Protein AF-A0A1Y3NBY3-F1 (afdb_monomer_lite)

Radius of gyration: 24.56 Å; chains: 1; bounding box: 72×35×70 Å

Sequence (284 aa):
MVYNTGSIQFNNNTVNNCFLTEGIFRIDNSNMNTRNITISNSTFSNNIAEYGTVLNVQALKSFLINYEVIIQNSVFENNTALTYGGVIYSNSVSTNNNIHIYNCDFINNHATHGNDVYSLNIDSEPNISNINELRNIKGSVGTNPTNLILNDPSIMIQNLLSGEKIQEGIFCSIYDDYGNKIIFKSDISNVEFNEFMFFNLEINDTYNAVLVGQTNSYCWEDKCTFPPVKVVGNPGIYNLRLKINTFGQFLLFDKNYVDILVNIKECNTSYLSQDIENTKLKSW

Secondary structure (DSSP, 8-state):
-----EEEEEES-EEES-EESS-SEEE-GGGTTEEEEEEES-EEES-EEEE-SSEEE----TT-TT-EEEEES-EEES-EEEEE-SSEEE--TTHHHHEEEES-EEES-B-SB-SSEEESSGGG--EETTHHHHHHSTTTEEESEEEEEES-TT-EEEEEETTPBPPTT-EEEEEETT-PBP-----GGG--GGG--EEEEEES-TTTEEEES--EEEEETTEEEPP--EEEESSEEEEEEEEES--TTSPP-TB-EEEEEEEEEPP-STTTT--TTSSSPPP-

Foldseek 3Di:
DDLQEDEAEAEQEEAEPEEEAAAPDEADPVPRSYQEYEAELYEYEHYEYQEANHEGAEEDDPPPDRRAYEHENYEYEAAEHAAYASHYEHAYLCQQVHAEYYNYYYYNAYHLAQSHYEYQAPNNGHHHPCVVVLLVPPRNYFHFWAAKDKPDPPDAQPDAAAFAWGDWPTKIFIATPSRRTDFDDQDPVPDDPLQWWKKFKDKPDLPFKDKADDGIDTAHTGIDTGDGIGIHGDFDKIWIKIATPHRRPGDDYDNRMDTHIYGHDQDPDPQFQDDPVVSPGTGD

pLDDT: mean 92.69, std 9.72, range [39.59, 98.88]

Structure (mmCIF, N/CA/C/O backbone):
data_AF-A0A1Y3NBY3-F1
#
_entry.id   AF-A0A1Y3NBY3-F1
#
loop_
_atom_site.group_PDB
_atom_site.id
_atom_site.type_symbol
_atom_site.label_atom_id
_atom_site.label_alt_id
_atom_site.label_comp_id
_atom_site.label_asym_id
_atom_site.label_entity_id
_atom_site.label_seq_id
_atom_site.pdbx_PDB_ins_code
_atom_site.Cartn_x
_atom_site.Cartn_y
_atom_site.Cartn_z
_atom_site.occupancy
_atom_site.B_iso_or_equiv
_atom_site.auth_seq_id
_atom_site.auth_comp_id
_atom_site.auth_asym_id
_atom_site.auth_atom_id
_atom_site.pdbx_PDB_model_num
ATOM 1 N N . MET A 1 1 ? 39.998 -0.774 -2.458 1.00 42.31 1 MET A N 1
ATOM 2 C CA . MET A 1 1 ? 38.868 -1.652 -2.821 1.00 42.31 1 MET A CA 1
ATOM 3 C C . MET A 1 1 ? 38.334 -1.130 -4.146 1.00 42.31 1 MET A C 1
ATOM 5 O O . MET A 1 1 ? 37.774 -0.043 -4.168 1.00 42.31 1 MET A O 1
ATOM 9 N N . VAL A 1 2 ? 38.664 -1.790 -5.258 1.00 39.59 2 VAL A N 1
ATOM 10 C CA . VAL A 1 2 ? 38.207 -1.382 -6.596 1.00 39.59 2 VAL A CA 1
ATOM 11 C C . VAL A 1 2 ? 36.838 -2.017 -6.783 1.00 39.59 2 VAL A C 1
ATOM 13 O O . VAL A 1 2 ? 36.743 -3.226 -6.970 1.00 39.59 2 VAL A O 1
ATOM 16 N N . TYR A 1 3 ? 35.776 -1.230 -6.630 1.00 50.81 3 TYR A N 1
ATOM 17 C CA . TYR A 1 3 ? 34.440 -1.691 -6.983 1.00 50.81 3 TYR A CA 1
ATOM 18 C C . TYR A 1 3 ? 34.384 -1.773 -8.505 1.00 50.81 3 TYR A C 1
ATOM 20 O O . TYR A 1 3 ? 34.532 -0.756 -9.178 1.00 50.81 3 TYR A O 1
ATOM 28 N N . ASN A 1 4 ? 34.234 -2.979 -9.043 1.00 52.06 4 ASN A N 1
ATOM 29 C CA . ASN A 1 4 ? 34.035 -3.171 -10.470 1.00 52.06 4 ASN A CA 1
ATOM 30 C C . ASN A 1 4 ? 32.675 -2.549 -10.8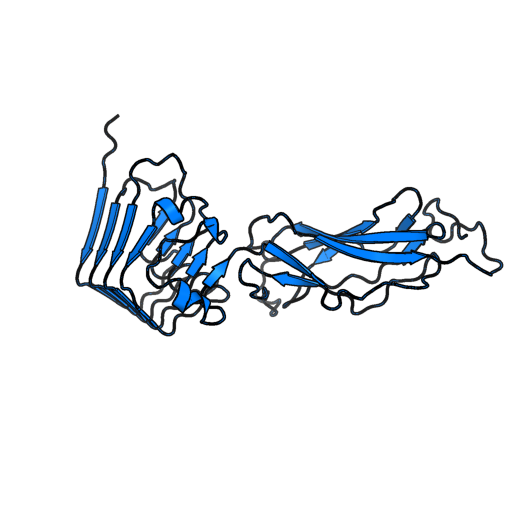27 1.00 52.06 4 ASN A C 1
ATOM 32 O O . ASN A 1 4 ? 31.651 -2.980 -10.302 1.00 52.06 4 ASN A O 1
ATOM 36 N N . THR A 1 5 ? 32.665 -1.476 -11.616 1.00 70.88 5 THR A N 1
ATOM 37 C CA . THR A 1 5 ? 31.441 -0.751 -11.974 1.00 70.88 5 THR A CA 1
ATOM 38 C C . THR A 1 5 ? 30.902 -1.300 -13.285 1.00 70.88 5 THR A C 1
ATOM 40 O O . THR A 1 5 ? 31.328 -0.874 -14.359 1.00 70.88 5 THR A O 1
ATOM 43 N N . GLY A 1 6 ? 29.984 -2.260 -13.208 1.00 82.62 6 GLY A N 1
ATOM 44 C CA . GLY A 1 6 ? 29.236 -2.705 -14.378 1.00 82.62 6 GLY A CA 1
ATOM 45 C C . GLY A 1 6 ? 28.286 -1.608 -14.853 1.00 82.62 6 GLY A C 1
ATOM 46 O O . GLY A 1 6 ? 27.640 -0.940 -14.039 1.00 82.62 6 GLY A O 1
ATOM 47 N N . SER A 1 7 ? 28.189 -1.431 -16.166 1.00 90.75 7 SER A N 1
ATOM 48 C CA . SER A 1 7 ? 27.132 -0.646 -16.798 1.00 90.75 7 SER A CA 1
ATOM 49 C C . SER A 1 7 ? 26.366 -1.516 -17.788 1.00 90.75 7 SER A C 1
ATOM 51 O O . SER A 1 7 ? 26.933 -2.407 -18.421 1.00 90.75 7 SER A O 1
ATOM 53 N N . ILE A 1 8 ? 25.063 -1.269 -17.902 1.00 93.19 8 ILE A N 1
ATOM 54 C CA . ILE A 1 8 ? 24.189 -1.894 -18.894 1.00 93.19 8 ILE A CA 1
ATOM 55 C C . ILE A 1 8 ? 23.699 -0.799 -19.835 1.00 93.19 8 ILE A C 1
ATOM 57 O O . ILE A 1 8 ? 23.181 0.222 -19.386 1.00 93.19 8 ILE A O 1
ATOM 61 N N . GLN A 1 9 ? 23.851 -1.022 -21.139 1.00 96.50 9 GLN A N 1
ATOM 62 C CA . GLN A 1 9 ? 23.291 -0.166 -22.182 1.00 96.50 9 GLN A CA 1
ATOM 63 C C . GLN A 1 9 ? 22.328 -0.985 -23.039 1.00 96.50 9 GLN A C 1
ATOM 65 O O . GLN A 1 9 ? 22.718 -1.998 -23.616 1.00 96.50 9 GLN A O 1
ATOM 70 N N . PHE A 1 10 ? 21.077 -0.543 -23.118 1.00 97.06 10 PHE A N 1
ATOM 71 C CA . PHE A 1 10 ? 19.989 -1.223 -23.811 1.00 97.06 10 PHE A CA 1
ATOM 72 C C . PHE A 1 10 ? 19.333 -0.252 -24.797 1.00 97.06 10 PHE A C 1
ATOM 74 O O . PHE A 1 10 ? 18.437 0.512 -24.448 1.00 97.06 10 PHE A O 1
ATOM 81 N N . ASN A 1 11 ? 19.824 -0.245 -26.037 1.00 98.38 11 ASN A N 1
ATOM 82 C CA . ASN A 1 11 ? 19.474 0.761 -27.041 1.00 98.38 11 ASN A CA 1
ATOM 83 C C . ASN A 1 11 ? 18.834 0.123 -28.277 1.00 98.38 11 ASN A C 1
ATOM 85 O O . ASN A 1 11 ? 19.400 -0.829 -28.812 1.00 98.38 11 ASN A O 1
ATOM 89 N N . ASN A 1 12 ? 17.727 0.689 -28.770 1.00 98.31 12 ASN A N 1
ATOM 90 C CA . ASN A 1 12 ? 17.023 0.229 -29.978 1.00 98.31 12 ASN A CA 1
ATOM 91 C C . ASN A 1 12 ? 16.576 -1.240 -29.907 1.00 98.31 12 ASN A C 1
ATOM 93 O O . ASN A 1 12 ? 16.753 -1.998 -30.861 1.00 98.31 12 ASN A O 1
ATOM 97 N N . ASN A 1 13 ? 16.035 -1.657 -28.764 1.00 98.50 13 ASN A N 1
ATOM 98 C CA . ASN A 1 13 ? 15.623 -3.038 -28.544 1.00 98.50 13 ASN A CA 1
ATOM 99 C C . ASN A 1 13 ? 14.109 -3.163 -28.406 1.00 98.50 13 ASN A C 1
ATOM 101 O O . ASN A 1 13 ? 13.414 -2.232 -28.000 1.00 98.50 13 ASN A O 1
ATOM 105 N N . THR A 1 14 ? 13.612 -4.367 -28.666 1.00 98.56 14 THR A N 1
ATOM 106 C CA . THR A 1 14 ? 12.231 -4.744 -28.378 1.00 98.56 14 THR A CA 1
ATOM 107 C C . THR A 1 14 ? 12.227 -5.951 -27.456 1.00 98.56 14 THR A C 1
ATOM 109 O O . THR A 1 14 ? 12.846 -6.967 -27.768 1.00 98.56 14 THR A O 1
ATOM 112 N N . VAL A 1 15 ? 11.516 -5.844 -26.336 1.00 98.62 15 VAL A N 1
ATOM 113 C CA . VAL A 1 15 ? 11.232 -6.964 -25.434 1.00 98.62 15 VAL A CA 1
ATOM 114 C C . VAL A 1 15 ? 9.731 -7.183 -25.417 1.00 98.62 15 VAL A C 1
ATOM 116 O O . VAL A 1 15 ? 8.970 -6.272 -25.080 1.00 98.62 15 VAL A O 1
ATOM 119 N N . ASN A 1 16 ? 9.292 -8.376 -25.806 1.00 98.56 16 ASN A N 1
ATOM 120 C CA . ASN A 1 16 ? 7.874 -8.682 -25.832 1.00 98.56 16 ASN A CA 1
ATOM 121 C C . ASN A 1 16 ? 7.543 -10.118 -25.443 1.00 98.56 16 ASN A C 1
ATOM 123 O O . ASN A 1 16 ? 8.397 -11.001 -25.500 1.00 98.56 16 ASN A O 1
ATOM 127 N N . ASN A 1 17 ? 6.282 -10.329 -25.058 1.00 98.38 17 ASN A N 1
ATOM 128 C CA . ASN A 1 17 ? 5.711 -11.641 -24.738 1.00 98.38 17 ASN A CA 1
ATOM 129 C C . ASN A 1 17 ? 6.517 -12.420 -23.684 1.00 98.38 17 ASN A C 1
ATOM 131 O O . ASN A 1 17 ? 6.635 -13.645 -23.755 1.00 98.38 17 ASN A O 1
ATOM 135 N N . CYS A 1 18 ? 7.109 -11.708 -22.724 1.00 98.12 18 CYS A N 1
ATOM 136 C CA . CYS A 1 18 ? 7.869 -12.313 -21.639 1.00 98.12 18 CYS A CA 1
ATOM 137 C C . CYS A 1 18 ? 6.973 -12.566 -20.420 1.00 98.12 18 CYS A C 1
ATOM 139 O O . CYS A 1 18 ? 6.081 -11.774 -20.123 1.00 98.12 18 CYS A O 1
ATOM 141 N N . PHE A 1 19 ? 7.259 -13.641 -19.685 1.00 97.88 19 PHE A N 1
ATOM 142 C CA . PHE A 1 19 ? 6.671 -13.933 -18.377 1.00 97.88 19 PHE A CA 1
ATOM 143 C C . PHE A 1 19 ? 7.799 -13.971 -17.341 1.00 97.88 19 PHE A C 1
ATOM 145 O O . PHE A 1 19 ? 8.702 -14.804 -17.439 1.00 97.88 19 PHE A O 1
ATOM 152 N N . LEU A 1 20 ? 7.787 -13.033 -16.399 1.00 95.56 20 LEU A N 1
ATOM 153 C CA . LEU A 1 20 ? 8.902 -12.733 -15.500 1.00 95.56 20 LEU A CA 1
ATOM 154 C C . LEU A 1 20 ? 8.450 -12.813 -14.042 1.00 95.56 20 LEU A C 1
ATOM 156 O O . LEU A 1 20 ? 7.294 -12.564 -13.727 1.00 95.56 20 LEU A O 1
ATOM 160 N N . THR A 1 21 ? 9.366 -13.100 -13.121 1.00 91.25 21 THR A N 1
ATOM 161 C CA . THR A 1 21 ? 9.053 -12.991 -11.686 1.00 91.25 21 THR A CA 1
ATOM 162 C C . THR A 1 21 ? 9.305 -11.571 -11.175 1.00 91.25 21 THR A C 1
ATOM 164 O O . THR A 1 21 ? 8.468 -11.008 -10.483 1.00 91.25 21 THR A O 1
ATOM 167 N N . GLU A 1 22 ? 10.438 -10.956 -11.532 1.00 90.50 22 GLU A N 1
ATOM 168 C CA . GLU A 1 22 ? 10.935 -9.731 -10.878 1.00 90.50 22 GLU A CA 1
ATOM 169 C C . GLU A 1 22 ? 11.298 -8.623 -11.879 1.00 90.50 22 GLU A C 1
ATOM 171 O O . GLU A 1 22 ? 12.304 -7.930 -11.726 1.00 90.50 22 GLU A O 1
ATOM 176 N N . GLY A 1 23 ? 10.481 -8.475 -12.922 1.00 95.50 23 GLY A N 1
ATOM 177 C CA . GLY A 1 23 ? 10.736 -7.536 -14.011 1.00 95.50 23 GLY A CA 1
ATOM 178 C C . GLY A 1 23 ? 11.952 -7.901 -14.867 1.00 95.50 23 GLY A C 1
ATOM 179 O O . GLY A 1 23 ? 12.656 -8.881 -14.620 1.00 95.50 23 GLY A O 1
ATOM 180 N N . ILE A 1 24 ? 12.195 -7.114 -15.915 1.00 96.56 24 ILE A N 1
ATOM 181 C CA . ILE A 1 24 ? 13.375 -7.280 -16.783 1.00 96.56 24 ILE A CA 1
ATOM 182 C C . ILE A 1 24 ? 14.635 -6.819 -16.047 1.00 96.56 24 ILE A C 1
ATOM 184 O O . ILE A 1 24 ? 15.679 -7.469 -16.105 1.00 96.56 24 ILE A O 1
ATOM 188 N N . PHE A 1 25 ? 14.528 -5.696 -15.338 1.00 95.31 25 PHE A N 1
ATOM 189 C CA . PHE A 1 25 ? 15.599 -5.114 -14.547 1.00 95.31 25 PHE A CA 1
ATOM 190 C C . PHE A 1 25 ? 15.205 -5.123 -13.072 1.00 95.31 25 PHE A C 1
ATOM 192 O O . PHE A 1 25 ? 14.488 -4.242 -12.591 1.00 95.31 25 PHE A O 1
ATOM 199 N N . ARG A 1 26 ? 15.723 -6.116 -12.344 1.00 94.25 26 ARG A N 1
ATOM 200 C CA . ARG A 1 26 ? 15.650 -6.156 -10.884 1.00 94.25 26 ARG A CA 1
ATOM 201 C C . ARG A 1 26 ? 16.783 -5.350 -10.264 1.00 94.25 26 ARG A C 1
ATOM 203 O O . ARG A 1 26 ? 17.955 -5.551 -10.583 1.00 94.25 26 ARG A O 1
ATOM 210 N N . ILE A 1 27 ? 16.427 -4.501 -9.310 1.00 91.69 27 ILE A N 1
ATOM 211 C CA . ILE A 1 27 ? 17.340 -3.634 -8.577 1.00 91.69 27 ILE A CA 1
ATOM 212 C C . ILE A 1 27 ? 17.196 -3.905 -7.083 1.00 91.69 27 ILE A C 1
ATOM 214 O O . ILE A 1 27 ? 16.141 -3.698 -6.488 1.00 91.69 27 ILE A O 1
ATOM 218 N N . ASP A 1 28 ? 18.284 -4.366 -6.475 1.00 90.12 28 ASP A N 1
ATOM 219 C CA . ASP A 1 28 ? 18.384 -4.614 -5.041 1.00 90.12 28 ASP A CA 1
ATOM 220 C C . ASP A 1 28 ? 19.824 -4.375 -4.563 1.00 90.12 28 ASP A C 1
ATOM 222 O O . ASP A 1 28 ? 20.791 -4.559 -5.307 1.00 90.12 28 ASP A O 1
ATOM 226 N N . ASN A 1 29 ? 19.969 -4.014 -3.291 1.00 83.94 29 ASN A N 1
ATOM 227 C CA . ASN A 1 29 ? 21.237 -3.789 -2.608 1.00 83.94 29 ASN A CA 1
ATOM 228 C C . ASN A 1 29 ? 22.151 -5.023 -2.585 1.00 83.94 29 ASN A C 1
ATOM 230 O O . ASN A 1 29 ? 23.365 -4.878 -2.435 1.00 83.94 29 ASN A O 1
ATOM 234 N N . SER A 1 30 ? 21.588 -6.229 -2.690 1.00 78.81 30 SER A N 1
ATOM 235 C CA . SER A 1 30 ? 22.346 -7.485 -2.658 1.00 78.81 30 SER A CA 1
ATOM 236 C C . SER A 1 30 ? 23.160 -7.742 -3.937 1.00 78.81 30 SER A C 1
ATOM 238 O O . SER A 1 30 ? 24.187 -8.413 -3.873 1.00 78.81 30 SER A O 1
ATOM 240 N N . ASN A 1 31 ? 22.763 -7.153 -5.075 1.00 64.94 31 ASN A N 1
ATOM 241 C CA . ASN A 1 31 ? 23.269 -7.492 -6.414 1.00 64.94 31 ASN A CA 1
ATOM 242 C C . ASN A 1 31 ? 23.922 -6.306 -7.156 1.00 64.94 31 ASN A C 1
ATOM 244 O O . ASN A 1 31 ? 23.914 -6.235 -8.385 1.00 64.94 31 ASN A O 1
ATOM 248 N N . MET A 1 32 ? 24.523 -5.359 -6.431 1.00 66.38 32 MET A N 1
ATOM 249 C CA . MET A 1 32 ? 24.974 -4.067 -6.982 1.00 66.38 32 MET A CA 1
ATOM 250 C C . MET A 1 32 ? 26.348 -4.071 -7.669 1.00 66.38 32 MET A C 1
ATOM 252 O O . MET A 1 32 ? 27.136 -3.134 -7.521 1.00 66.38 32 MET A O 1
ATOM 256 N N . ASN A 1 33 ? 26.648 -5.107 -8.451 1.00 69.69 33 ASN A N 1
ATOM 257 C CA . ASN A 1 33 ? 27.812 -5.066 -9.344 1.00 69.69 33 ASN A CA 1
ATOM 258 C C . ASN A 1 33 ? 27.569 -4.125 -10.537 1.00 69.69 33 ASN A C 1
ATOM 260 O O . ASN A 1 33 ? 28.508 -3.522 -11.057 1.00 69.69 33 ASN A O 1
ATOM 264 N N . THR A 1 34 ? 26.308 -3.958 -10.941 1.00 73.69 34 THR A N 1
ATOM 265 C CA . THR A 1 34 ? 25.897 -2.976 -11.948 1.00 73.69 34 THR A CA 1
ATOM 266 C C . THR A 1 34 ? 25.492 -1.688 -11.254 1.00 73.69 34 THR A C 1
ATOM 268 O O . THR A 1 34 ? 24.641 -1.710 -10.370 1.00 73.69 34 THR A O 1
ATOM 271 N N . ARG A 1 35 ? 26.101 -0.571 -11.652 1.00 82.94 35 ARG A N 1
ATOM 272 C CA . ARG A 1 35 ? 25.815 0.751 -11.084 1.00 82.94 35 ARG A CA 1
ATOM 273 C C . ARG A 1 35 ? 24.937 1.613 -11.974 1.00 82.94 35 ARG A C 1
ATOM 275 O O . ARG A 1 35 ? 24.103 2.343 -11.459 1.00 82.94 35 ARG A O 1
ATOM 282 N N . ASN A 1 36 ? 25.113 1.495 -13.288 1.00 89.88 36 ASN A N 1
ATOM 283 C CA . ASN A 1 36 ? 24.434 2.357 -14.245 1.00 89.88 36 ASN A CA 1
ATOM 284 C C . ASN A 1 36 ? 23.666 1.515 -15.261 1.00 89.88 36 ASN A C 1
ATOM 286 O O . ASN A 1 36 ? 24.253 0.643 -15.906 1.00 89.88 36 ASN A O 1
ATOM 290 N N . ILE A 1 37 ? 22.375 1.787 -15.416 1.00 94.50 37 ILE A N 1
ATOM 291 C CA . ILE A 1 37 ? 21.526 1.175 -16.439 1.00 94.50 37 ILE A CA 1
ATOM 292 C C . ILE A 1 37 ? 21.003 2.298 -17.328 1.00 94.50 37 ILE A C 1
ATOM 294 O O . ILE A 1 37 ? 20.362 3.230 -16.855 1.00 94.50 37 ILE A O 1
ATOM 298 N N . THR A 1 38 ? 21.269 2.215 -18.626 1.00 97.38 38 THR A N 1
ATOM 299 C CA . THR A 1 38 ? 20.731 3.156 -19.608 1.00 97.38 38 THR A CA 1
ATOM 300 C C . THR A 1 38 ? 19.895 2.399 -20.624 1.00 97.38 38 THR A C 1
ATOM 302 O O . THR A 1 38 ? 20.408 1.518 -21.314 1.00 97.38 38 THR A O 1
ATOM 305 N N . ILE A 1 39 ? 18.620 2.757 -20.726 1.00 98.50 39 ILE A N 1
ATOM 306 C CA . ILE A 1 39 ? 17.660 2.215 -21.685 1.00 98.50 39 ILE A CA 1
ATOM 307 C C . ILE A 1 39 ? 17.253 3.354 -22.614 1.00 98.50 39 ILE A C 1
ATOM 309 O O . ILE A 1 39 ? 16.820 4.409 -22.152 1.00 98.50 39 ILE A O 1
ATOM 313 N N . SER A 1 40 ? 17.399 3.174 -23.924 1.00 98.75 40 SER A N 1
ATOM 314 C CA . SER A 1 40 ? 16.986 4.201 -24.879 1.00 98.75 40 SER A CA 1
ATOM 315 C C . SER A 1 40 ? 16.324 3.631 -26.122 1.00 98.75 40 SER A C 1
ATOM 317 O O . SER A 1 40 ? 16.684 2.544 -26.585 1.00 98.75 40 SER A O 1
ATOM 319 N N . ASN A 1 41 ? 15.363 4.380 -26.671 1.00 98.69 41 ASN A N 1
ATOM 320 C CA . ASN A 1 41 ? 14.717 4.077 -27.951 1.00 98.69 41 ASN A CA 1
ATOM 321 C C . ASN A 1 41 ? 14.200 2.631 -28.026 1.00 98.69 41 ASN A C 1
ATOM 323 O O . ASN A 1 41 ? 14.400 1.948 -29.028 1.00 98.69 41 ASN A O 1
ATOM 327 N N . SER A 1 42 ? 13.649 2.118 -26.927 1.00 98.81 42 SER A N 1
ATOM 328 C CA . SER A 1 42 ? 13.288 0.706 -26.800 1.00 98.81 42 SER A CA 1
ATOM 329 C C . SER A 1 42 ? 11.792 0.535 -26.560 1.00 98.81 42 SER A C 1
ATOM 331 O O . SER A 1 42 ? 11.116 1.439 -26.074 1.00 98.81 42 SER A O 1
ATOM 333 N N . THR A 1 43 ? 11.271 -0.641 -26.895 1.00 98.88 43 THR A N 1
ATOM 334 C CA . THR A 1 43 ? 9.852 -0.976 -26.735 1.00 98.88 43 THR A CA 1
ATOM 335 C C . THR A 1 43 ? 9.698 -2.206 -25.860 1.00 98.88 43 THR A C 1
ATOM 337 O O . THR A 1 43 ? 10.309 -3.243 -26.121 1.00 98.88 43 THR A O 1
ATOM 340 N N . PHE A 1 44 ? 8.837 -2.105 -24.855 1.00 98.81 44 PHE A N 1
ATOM 341 C CA . PHE A 1 44 ? 8.467 -3.195 -23.963 1.00 98.81 44 PHE A CA 1
ATOM 342 C C . PHE A 1 44 ? 6.971 -3.444 -24.115 1.00 98.81 44 PHE A C 1
ATOM 344 O O . PHE A 1 44 ? 6.174 -2.573 -23.764 1.00 98.81 44 PHE A O 1
ATOM 351 N N . SER A 1 45 ? 6.590 -4.596 -24.678 1.00 98.88 45 SER A N 1
ATOM 352 C CA . SER A 1 45 ? 5.183 -4.871 -24.990 1.00 98.88 45 SER A CA 1
ATOM 353 C C . SER A 1 45 ? 4.685 -6.258 -24.605 1.00 98.88 45 SER A C 1
ATOM 355 O O . SER A 1 45 ? 5.383 -7.250 -24.795 1.00 98.88 45 SER A O 1
ATOM 357 N N . ASN A 1 46 ? 3.444 -6.349 -24.122 1.00 98.69 46 ASN A N 1
ATOM 358 C CA . ASN A 1 46 ? 2.792 -7.622 -23.777 1.00 98.69 46 ASN A CA 1
ATOM 359 C C . ASN A 1 46 ? 3.612 -8.480 -22.795 1.00 98.69 46 ASN A C 1
ATOM 361 O O . ASN A 1 46 ? 3.657 -9.705 -22.919 1.00 98.69 46 ASN A O 1
ATOM 365 N N . ASN A 1 47 ? 4.326 -7.846 -21.862 1.00 98.69 47 ASN A N 1
ATOM 366 C CA . ASN A 1 47 ? 5.076 -8.561 -20.834 1.00 98.69 47 ASN A CA 1
ATOM 367 C C . ASN A 1 47 ? 4.222 -8.724 -19.580 1.00 98.69 47 ASN A C 1
ATOM 369 O O . ASN A 1 47 ? 3.441 -7.839 -19.230 1.00 98.69 47 ASN A O 1
ATOM 373 N N . ILE A 1 48 ? 4.407 -9.846 -18.894 1.00 98.69 48 ILE A N 1
ATOM 374 C CA . ILE A 1 48 ? 3.737 -10.166 -17.638 1.00 98.69 48 ILE A CA 1
ATOM 375 C C . ILE A 1 48 ? 4.797 -10.354 -16.558 1.00 98.69 48 ILE A C 1
ATOM 377 O O . ILE A 1 48 ? 5.807 -11.023 -16.791 1.00 98.69 48 ILE A O 1
ATOM 381 N N . ALA A 1 49 ? 4.576 -9.777 -15.381 1.00 98.19 49 ALA A N 1
ATOM 382 C CA . ALA A 1 49 ? 5.419 -10.000 -14.213 1.00 98.19 49 ALA A CA 1
ATOM 383 C C . ALA A 1 49 ? 4.603 -10.025 -12.921 1.00 98.19 49 ALA A C 1
ATOM 385 O O . ALA A 1 49 ? 3.451 -9.608 -12.921 1.00 98.19 49 ALA A O 1
ATOM 386 N N . GLU A 1 50 ? 5.199 -10.468 -11.812 1.00 96.19 50 GLU A N 1
ATOM 387 C CA . GLU A 1 50 ? 4.567 -10.302 -10.497 1.00 96.19 50 GLU A CA 1
ATOM 388 C C . GLU A 1 50 ? 4.508 -8.808 -10.136 1.00 96.19 50 GLU A C 1
ATOM 390 O O . GLU A 1 50 ? 3.429 -8.230 -10.024 1.00 96.19 50 GLU A O 1
ATOM 395 N N . TYR A 1 51 ? 5.672 -8.151 -10.111 1.00 96.81 51 TYR A N 1
ATOM 396 C CA . TYR A 1 51 ? 5.821 -6.713 -9.871 1.00 96.81 51 TYR A CA 1
ATOM 397 C C . TYR A 1 51 ? 6.655 -6.077 -10.978 1.00 96.81 51 TYR A C 1
ATOM 399 O O . TYR A 1 51 ? 7.666 -6.671 -11.364 1.00 96.81 51 TYR A O 1
ATOM 407 N N . GLY A 1 52 ? 6.307 -4.861 -11.416 1.00 97.75 52 GLY A N 1
ATOM 408 C CA . GLY A 1 52 ? 7.194 -4.027 -12.237 1.00 97.75 52 GLY A CA 1
ATOM 409 C C . GLY A 1 52 ? 7.728 -4.733 -13.475 1.00 97.75 52 GLY A C 1
ATOM 410 O O . GLY A 1 52 ? 8.875 -5.173 -13.462 1.00 97.75 52 GLY A O 1
ATOM 411 N N . THR A 1 53 ? 6.942 -4.857 -14.550 1.00 98.38 53 THR A N 1
ATOM 412 C CA . THR A 1 53 ? 7.347 -5.678 -15.713 1.00 98.38 53 THR A CA 1
ATOM 413 C C . THR A 1 53 ? 8.689 -5.277 -16.318 1.00 98.38 53 THR A C 1
ATOM 415 O O . THR A 1 53 ? 9.441 -6.145 -16.764 1.00 98.38 53 THR A O 1
ATOM 418 N N . VAL A 1 54 ? 9.033 -3.989 -16.294 1.00 98.31 54 VAL A N 1
ATOM 419 C CA . VAL A 1 54 ? 10.327 -3.498 -16.772 1.00 98.31 54 VAL A CA 1
ATOM 420 C C . VAL A 1 54 ? 11.278 -3.272 -15.613 1.00 98.31 54 VAL A C 1
ATOM 422 O O . VAL A 1 54 ? 12.393 -3.792 -15.641 1.00 98.31 54 VAL A O 1
ATOM 425 N N . LEU A 1 55 ? 10.850 -2.503 -14.611 1.00 97.88 55 LEU A N 1
ATOM 426 C CA . LEU A 1 55 ? 11.701 -2.091 -13.505 1.00 97.88 55 LEU A CA 1
ATOM 427 C C . LEU A 1 55 ? 11.114 -2.550 -12.175 1.00 97.88 55 LEU A C 1
ATOM 429 O O . LEU A 1 55 ? 10.009 -2.154 -11.809 1.00 97.88 55 LEU A O 1
ATOM 433 N N . ASN A 1 56 ? 11.894 -3.325 -11.428 1.00 97.31 56 ASN A N 1
ATOM 434 C CA . ASN A 1 56 ? 11.527 -3.804 -10.104 1.00 97.31 56 ASN A CA 1
ATOM 435 C C . ASN A 1 56 ? 12.603 -3.401 -9.088 1.00 97.31 56 ASN A C 1
ATOM 437 O O . ASN A 1 56 ? 13.687 -3.984 -9.034 1.00 97.31 56 ASN A O 1
ATOM 441 N N . VAL A 1 57 ? 12.303 -2.377 -8.292 1.00 95.69 57 VAL A N 1
ATOM 442 C CA . VAL A 1 57 ? 13.223 -1.751 -7.340 1.00 95.69 57 VAL A CA 1
ATOM 443 C C . VAL A 1 57 ? 12.857 -2.175 -5.925 1.00 95.69 57 VAL A C 1
ATOM 445 O O . VAL A 1 57 ? 12.001 -1.587 -5.267 1.00 95.69 57 VAL A O 1
ATOM 448 N N . GLN A 1 58 ? 13.539 -3.200 -5.430 1.00 93.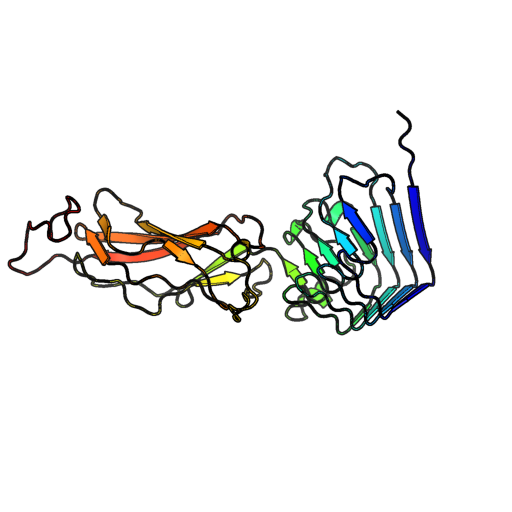19 58 GLN A N 1
ATOM 449 C CA . GLN A 1 58 ? 13.294 -3.736 -4.093 1.00 93.19 58 GLN A CA 1
ATOM 450 C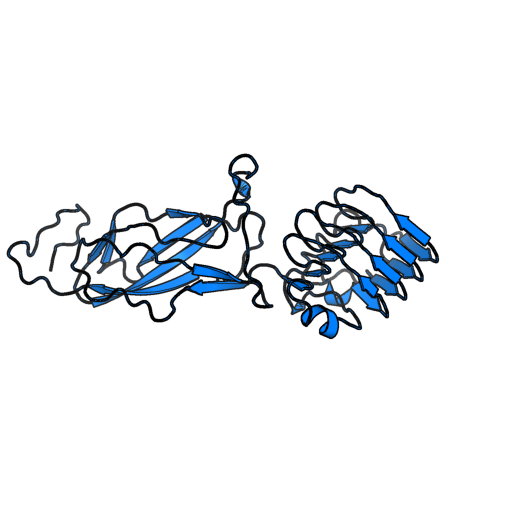 C . GLN A 1 58 ? 13.871 -2.819 -3.014 1.00 93.19 58 GLN A C 1
ATOM 452 O O . GLN A 1 58 ? 13.198 -2.496 -2.039 1.00 93.19 58 GLN A O 1
ATOM 457 N N . ALA A 1 59 ? 15.115 -2.367 -3.194 1.00 88.75 59 ALA A N 1
ATOM 458 C CA . ALA A 1 59 ? 15.765 -1.469 -2.249 1.00 88.75 59 ALA A CA 1
ATOM 459 C C . ALA A 1 59 ? 16.951 -0.726 -2.885 1.00 88.75 59 ALA A C 1
ATOM 461 O O . ALA A 1 59 ? 17.820 -1.344 -3.499 1.00 88.75 59 ALA A O 1
ATOM 462 N N . LEU A 1 60 ? 17.038 0.588 -2.648 1.00 86.19 60 LEU A N 1
ATOM 463 C CA . LEU A 1 60 ? 18.227 1.409 -2.892 1.00 86.19 60 LEU A CA 1
ATOM 464 C C . LEU A 1 60 ? 18.612 2.109 -1.591 1.00 86.19 60 LEU A C 1
ATOM 466 O O . LEU A 1 60 ? 17.793 2.769 -0.954 1.00 86.19 60 LEU A O 1
ATOM 470 N N . LYS A 1 61 ? 19.868 1.961 -1.172 1.00 79.56 61 LYS A N 1
ATOM 471 C CA . LYS A 1 61 ? 20.406 2.709 -0.031 1.00 79.56 61 LYS A CA 1
ATOM 472 C C . LYS A 1 61 ? 20.803 4.121 -0.459 1.00 79.56 61 LYS A C 1
ATOM 474 O O . LYS A 1 61 ? 21.554 4.293 -1.412 1.00 79.56 61 LYS A O 1
ATOM 479 N N . SER A 1 62 ? 20.396 5.113 0.328 1.00 68.88 62 SER A N 1
ATOM 480 C CA . SER A 1 62 ? 20.654 6.539 0.076 1.00 68.88 62 SER A CA 1
ATOM 481 C C . SER A 1 62 ? 22.136 6.920 -0.035 1.00 68.88 62 SER A C 1
ATOM 483 O O . SER A 1 62 ? 22.474 7.903 -0.684 1.00 68.88 62 SER A O 1
ATOM 485 N N . PHE A 1 63 ? 23.044 6.149 0.572 1.00 69.56 63 PHE A N 1
ATOM 486 C CA . PHE A 1 63 ? 24.488 6.407 0.525 1.00 69.56 63 PHE A CA 1
ATOM 487 C C . PHE A 1 63 ? 25.195 5.777 -0.683 1.00 69.56 63 PHE A C 1
ATOM 489 O O . PHE A 1 63 ? 26.424 5.829 -0.775 1.00 69.56 63 PHE A O 1
ATOM 496 N N . LEU A 1 64 ? 24.458 5.154 -1.605 1.00 67.19 64 LEU A N 1
ATOM 497 C CA . LEU A 1 64 ? 25.023 4.619 -2.838 1.00 67.19 64 LEU A CA 1
ATOM 498 C C . LEU A 1 64 ? 25.262 5.754 -3.826 1.00 67.19 64 LEU A C 1
ATOM 500 O O . LEU A 1 64 ? 24.528 5.971 -4.785 1.00 67.19 64 LEU A O 1
ATOM 504 N N . ILE A 1 65 ? 26.340 6.481 -3.562 1.00 64.31 65 ILE A N 1
ATOM 505 C CA . ILE A 1 65 ? 26.887 7.483 -4.460 1.00 64.31 65 ILE A CA 1
ATOM 506 C C . ILE A 1 65 ? 27.231 6.738 -5.765 1.00 64.31 65 ILE A C 1
ATOM 508 O O . ILE A 1 65 ? 28.051 5.809 -5.754 1.00 64.31 65 ILE A O 1
ATOM 512 N N . ASN A 1 66 ? 26.588 7.131 -6.869 1.00 73.06 66 ASN A N 1
ATOM 513 C CA . ASN A 1 66 ? 26.753 6.604 -8.235 1.00 73.06 66 ASN A CA 1
ATOM 514 C C . ASN A 1 66 ? 25.921 5.360 -8.611 1.00 73.06 66 ASN A C 1
ATOM 516 O O . ASN A 1 66 ? 26.458 4.492 -9.295 1.00 73.06 66 ASN A O 1
ATOM 520 N N . TYR A 1 67 ? 24.666 5.232 -8.169 1.00 86.25 67 TYR A N 1
ATOM 521 C CA . TYR A 1 67 ? 23.709 4.327 -8.824 1.00 86.25 67 TYR A CA 1
ATOM 522 C C . TYR A 1 67 ? 22.722 5.145 -9.657 1.00 86.25 67 TYR A C 1
ATOM 524 O O . TYR A 1 67 ? 22.124 6.079 -9.127 1.00 86.25 67 TYR A O 1
ATOM 532 N N . GLU A 1 68 ? 22.551 4.826 -10.935 1.00 92.00 68 GLU A N 1
ATOM 533 C CA . GLU A 1 68 ? 21.665 5.591 -11.814 1.00 92.00 68 GLU A CA 1
ATOM 534 C C . GLU A 1 68 ? 20.985 4.696 -12.854 1.00 92.00 68 GLU A C 1
ATOM 536 O O . GLU A 1 68 ? 21.619 3.876 -13.522 1.00 92.00 68 GLU A O 1
ATOM 541 N N . VAL A 1 69 ? 19.679 4.877 -13.013 1.00 95.75 69 VAL A N 1
ATOM 542 C CA . VAL A 1 69 ? 18.883 4.283 -14.082 1.00 95.75 69 VAL A CA 1
ATOM 543 C C . VAL A 1 69 ? 18.299 5.413 -14.904 1.00 95.75 69 VAL A C 1
ATOM 545 O O . VAL A 1 69 ? 17.523 6.218 -14.394 1.00 95.75 69 VAL A O 1
ATOM 548 N N . ILE A 1 70 ? 18.652 5.447 -16.182 1.00 98.06 70 ILE A N 1
ATOM 549 C CA . ILE A 1 70 ? 18.111 6.403 -17.143 1.00 98.06 70 ILE A CA 1
ATOM 550 C C . ILE A 1 70 ? 17.337 5.622 -18.193 1.00 98.06 70 ILE A C 1
ATOM 552 O O . ILE A 1 70 ? 17.910 4.790 -18.898 1.00 98.06 70 ILE A O 1
ATOM 556 N N . ILE A 1 71 ? 16.051 5.919 -18.330 1.00 98.62 71 ILE A N 1
ATOM 557 C CA . ILE A 1 71 ? 15.206 5.413 -19.408 1.00 98.62 71 ILE A CA 1
ATOM 558 C C . ILE A 1 71 ? 14.757 6.600 -20.249 1.00 98.62 71 ILE A C 1
ATOM 560 O O . ILE A 1 71 ? 14.243 7.578 -19.713 1.00 98.62 71 ILE A O 1
ATOM 564 N N . GLN A 1 72 ? 14.944 6.538 -21.563 1.00 98.81 72 GLN A N 1
ATOM 565 C CA . GLN A 1 72 ? 14.542 7.637 -22.434 1.00 98.81 72 GLN A CA 1
ATOM 566 C C . GLN A 1 72 ? 13.951 7.185 -23.765 1.00 98.81 72 GLN A C 1
ATOM 568 O O . GLN A 1 72 ? 14.360 6.160 -24.317 1.00 98.81 72 GLN A O 1
ATOM 573 N N . ASN A 1 73 ? 13.021 7.980 -24.301 1.00 98.75 73 ASN A N 1
ATOM 574 C CA . ASN A 1 73 ? 12.439 7.801 -25.636 1.00 98.75 73 ASN A CA 1
ATOM 575 C C . ASN A 1 73 ? 11.928 6.368 -25.868 1.00 98.75 73 ASN A C 1
ATOM 577 O O . ASN A 1 73 ? 12.200 5.768 -26.904 1.00 98.75 73 ASN A O 1
ATOM 581 N N . SER A 1 74 ? 11.308 5.765 -24.857 1.00 98.88 74 SER A N 1
ATOM 582 C CA . SER A 1 74 ? 10.918 4.353 -24.870 1.00 98.88 74 SER A CA 1
ATOM 583 C C . SER A 1 74 ? 9.410 4.202 -24.700 1.00 98.88 74 SER A C 1
ATOM 585 O O . SER A 1 74 ? 8.746 5.099 -24.188 1.00 98.88 74 SER A O 1
ATOM 587 N N . VAL A 1 75 ? 8.871 3.068 -25.140 1.00 98.88 75 VAL A N 1
ATOM 588 C CA . VAL A 1 75 ? 7.426 2.797 -25.131 1.00 98.88 75 VAL A CA 1
ATOM 589 C C . VAL A 1 75 ? 7.132 1.570 -24.277 1.00 98.88 75 VAL A C 1
ATOM 591 O O . VAL A 1 75 ? 7.746 0.516 -24.467 1.00 98.88 75 VAL A O 1
ATOM 594 N N . PHE A 1 76 ? 6.171 1.706 -23.367 1.00 98.88 76 PHE A N 1
ATOM 595 C CA . PHE A 1 76 ? 5.658 0.650 -22.503 1.00 98.88 76 PHE A CA 1
ATOM 596 C C . PHE A 1 76 ? 4.193 0.386 -22.835 1.00 98.88 76 PHE A C 1
ATOM 598 O O . PHE A 1 76 ? 3.325 1.181 -22.474 1.00 98.88 76 PHE A O 1
ATOM 605 N N . GLU A 1 77 ? 3.917 -0.718 -23.526 1.00 98.88 77 GLU A N 1
ATOM 606 C CA . GLU A 1 77 ? 2.591 -1.001 -24.075 1.00 98.88 77 GLU A CA 1
ATOM 607 C C . GLU A 1 77 ? 2.028 -2.357 -23.624 1.00 98.88 77 GLU A C 1
ATOM 609 O O . GLU A 1 77 ? 2.673 -3.391 -23.785 1.00 98.88 77 GLU A O 1
ATOM 614 N N . ASN A 1 78 ? 0.787 -2.391 -23.134 1.00 98.75 78 ASN A N 1
ATOM 615 C CA . ASN A 1 78 ? 0.083 -3.635 -22.785 1.00 98.75 78 ASN A CA 1
ATOM 616 C C . ASN A 1 78 ? 0.858 -4.531 -21.799 1.00 98.75 78 ASN A C 1
ATOM 618 O O . ASN A 1 78 ? 0.757 -5.757 -21.856 1.00 98.75 78 ASN A O 1
ATOM 622 N N . ASN A 1 79 ? 1.668 -3.951 -20.913 1.00 98.81 79 ASN A N 1
ATOM 623 C CA . ASN A 1 79 ? 2.359 -4.728 -19.889 1.00 98.81 79 ASN A CA 1
ATOM 624 C C . ASN A 1 79 ? 1.444 -4.935 -18.677 1.00 98.81 79 ASN A C 1
ATOM 626 O O . ASN A 1 79 ? 0.629 -4.076 -18.348 1.00 98.81 79 ASN A O 1
ATOM 630 N N . THR A 1 80 ? 1.549 -6.088 -18.020 1.00 98.69 80 THR A N 1
ATOM 631 C CA . THR A 1 80 ? 0.709 -6.446 -16.870 1.00 98.69 80 THR A CA 1
ATOM 632 C C . THR A 1 80 ? 1.564 -6.913 -15.700 1.00 98.69 80 THR A C 1
ATOM 634 O O . THR A 1 80 ? 2.242 -7.934 -15.795 1.00 98.69 80 THR A O 1
ATOM 637 N N . ALA A 1 81 ? 1.507 -6.199 -14.578 1.00 98.06 81 ALA A N 1
ATOM 638 C CA . ALA A 1 81 ? 1.954 -6.732 -13.295 1.00 98.06 81 ALA A CA 1
ATOM 639 C C . ALA A 1 81 ? 0.774 -7.411 -12.587 1.00 98.06 81 ALA A C 1
ATOM 641 O O . ALA A 1 81 ? -0.336 -6.881 -12.586 1.00 98.06 81 ALA A O 1
ATOM 642 N N . LEU A 1 82 ? 0.989 -8.577 -11.983 1.00 96.00 82 LEU A N 1
ATOM 643 C CA . LEU A 1 82 ? -0.065 -9.289 -11.256 1.00 96.00 82 LEU A CA 1
ATOM 644 C C . LEU A 1 82 ? -0.423 -8.576 -9.946 1.00 96.00 82 LEU A C 1
ATOM 646 O O . LEU A 1 82 ? -1.592 -8.543 -9.561 1.00 96.00 82 LEU A O 1
ATOM 650 N N . THR A 1 83 ? 0.552 -7.945 -9.294 1.00 94.31 83 THR A N 1
ATOM 651 C CA . THR A 1 83 ? 0.356 -7.210 -8.040 1.00 94.31 83 THR A CA 1
ATOM 652 C C . THR A 1 83 ? 0.513 -5.705 -8.239 1.00 94.31 83 THR A C 1
ATOM 654 O O . THR A 1 83 ? -0.495 -4.997 -8.300 1.00 94.31 83 THR A O 1
ATOM 657 N N . TYR A 1 84 ? 1.739 -5.194 -8.381 1.00 96.62 84 TYR A N 1
ATOM 658 C CA . TYR A 1 84 ? 1.997 -3.747 -8.326 1.00 96.62 84 TYR A CA 1
ATOM 659 C C . TYR A 1 84 ? 2.874 -3.228 -9.453 1.00 96.62 84 TYR A C 1
ATOM 661 O O . TYR A 1 84 ? 3.843 -3.882 -9.844 1.00 96.62 84 TYR A O 1
ATOM 669 N N . GLY A 1 85 ? 2.587 -1.996 -9.882 1.00 97.56 85 GLY A N 1
ATOM 670 C CA . GLY A 1 85 ? 3.450 -1.249 -10.787 1.00 97.56 85 GLY A CA 1
ATOM 671 C C . GLY A 1 85 ? 3.529 -1.917 -12.150 1.00 97.56 85 GLY A C 1
ATOM 672 O O . GLY A 1 85 ? 4.487 -2.635 -12.412 1.00 97.56 85 GLY A O 1
ATOM 673 N N . GLY A 1 86 ? 2.541 -1.722 -13.025 1.00 97.88 86 GLY A N 1
ATOM 674 C CA . GLY A 1 86 ? 2.452 -2.500 -14.272 1.00 97.88 86 GLY A CA 1
ATOM 675 C C . GLY A 1 86 ? 3.698 -2.393 -15.151 1.00 97.88 86 GLY A C 1
ATOM 676 O O . GLY A 1 86 ? 4.067 -3.363 -15.813 1.00 97.88 86 GLY A O 1
ATOM 677 N N . VAL A 1 87 ? 4.424 -1.275 -15.078 1.00 98.69 87 VAL A N 1
ATOM 678 C CA . VAL A 1 87 ? 5.746 -1.104 -15.698 1.00 98.69 87 VAL A CA 1
ATOM 679 C C . VAL A 1 87 ? 6.843 -0.986 -14.645 1.00 98.69 87 VAL A C 1
ATOM 681 O O . VAL A 1 87 ? 7.873 -1.663 -14.743 1.00 98.69 87 VAL A O 1
ATOM 684 N N . ILE A 1 88 ? 6.628 -0.126 -13.649 1.00 98.69 88 ILE A N 1
ATOM 685 C CA . ILE A 1 88 ? 7.620 0.231 -12.636 1.00 98.69 88 ILE A CA 1
ATOM 686 C C . ILE A 1 88 ? 7.058 -0.046 -11.254 1.00 98.69 88 ILE A C 1
ATOM 688 O O . ILE A 1 88 ? 6.043 0.521 -10.857 1.00 98.69 88 ILE A O 1
ATOM 692 N N . TYR A 1 89 ? 7.788 -0.849 -10.497 1.00 98.38 89 TYR A N 1
ATOM 693 C CA . TYR A 1 89 ? 7.553 -1.069 -9.084 1.00 98.38 89 TYR A CA 1
ATOM 694 C C . TYR A 1 89 ? 8.758 -0.597 -8.279 1.00 98.38 89 TYR A C 1
ATOM 696 O O . TYR A 1 89 ? 9.896 -0.955 -8.595 1.00 98.38 89 TYR A O 1
ATOM 704 N N . SER A 1 90 ? 8.514 0.168 -7.218 1.00 97.38 90 SER A N 1
ATOM 705 C CA . SER A 1 90 ? 9.548 0.542 -6.266 1.00 97.38 90 SER A CA 1
ATOM 706 C C . SER A 1 90 ? 9.068 0.599 -4.822 1.00 97.38 90 SER A C 1
ATOM 708 O O . SER A 1 90 ? 8.129 1.316 -4.498 1.00 97.38 90 SER A O 1
ATOM 710 N N . ASN A 1 91 ? 9.818 -0.058 -3.936 1.00 95.06 91 ASN A N 1
ATOM 711 C CA . ASN A 1 91 ? 9.683 0.056 -2.480 1.00 95.06 91 ASN A CA 1
ATOM 712 C C . ASN A 1 91 ? 10.830 0.844 -1.831 1.00 95.06 91 ASN A C 1
ATOM 714 O O . ASN A 1 91 ? 11.058 0.772 -0.622 1.00 95.06 91 ASN A O 1
ATOM 718 N N . SER A 1 92 ? 11.592 1.593 -2.624 1.00 94.88 92 SER A N 1
ATOM 719 C CA . SER A 1 92 ? 12.801 2.254 -2.150 1.00 94.88 92 SER A CA 1
ATOM 720 C C . SER A 1 92 ? 12.613 3.755 -1.945 1.00 94.88 92 SER A C 1
ATOM 722 O O . SER A 1 92 ? 12.342 4.482 -2.900 1.00 94.88 92 SER A O 1
ATOM 724 N N . VAL A 1 93 ? 12.917 4.226 -0.729 1.00 93.75 93 VAL A N 1
ATOM 725 C CA . VAL A 1 93 ? 12.916 5.648 -0.325 1.00 93.75 93 VAL A CA 1
ATOM 726 C C . VAL A 1 93 ? 13.823 6.556 -1.164 1.00 93.75 93 VAL A C 1
ATOM 728 O O . VAL A 1 93 ? 13.677 7.768 -1.110 1.00 93.75 93 VAL A O 1
ATOM 731 N N . SER A 1 94 ? 14.804 6.005 -1.888 1.00 93.50 94 SER A N 1
ATOM 732 C CA . SER A 1 94 ? 15.792 6.782 -2.663 1.00 93.50 94 SER A CA 1
ATOM 733 C C . SER A 1 94 ? 15.569 6.736 -4.174 1.00 93.50 94 SER A C 1
ATOM 735 O O . SER A 1 94 ? 16.403 7.212 -4.934 1.00 93.50 94 SER A O 1
ATOM 737 N N . THR A 1 95 ? 14.462 6.158 -4.627 1.00 95.25 95 THR A N 1
ATOM 738 C CA . THR A 1 95 ? 14.174 5.963 -6.057 1.00 95.25 95 THR A CA 1
ATOM 739 C C . THR A 1 95 ? 14.155 7.267 -6.850 1.00 95.25 95 THR A C 1
ATOM 741 O O . THR A 1 95 ? 14.734 7.322 -7.934 1.00 95.25 95 THR A O 1
ATOM 744 N N . ASN A 1 96 ? 13.604 8.336 -6.278 1.00 95.69 96 ASN A N 1
ATOM 745 C CA . ASN A 1 96 ? 13.589 9.681 -6.858 1.00 95.69 96 ASN A CA 1
ATOM 746 C C . ASN A 1 96 ? 14.976 10.245 -7.217 1.00 95.69 96 ASN A C 1
ATOM 748 O O . ASN A 1 96 ? 15.103 11.020 -8.165 1.00 95.69 96 ASN A O 1
ATOM 752 N N . ASN A 1 97 ? 16.017 9.850 -6.482 1.00 93.81 97 ASN A N 1
ATOM 753 C CA . ASN A 1 97 ? 17.383 10.332 -6.677 1.00 93.81 97 ASN A CA 1
ATOM 754 C C . ASN A 1 97 ? 18.170 9.524 -7.712 1.00 93.81 97 ASN A C 1
ATOM 756 O O . ASN A 1 97 ? 19.256 9.943 -8.101 1.00 93.81 97 ASN A O 1
ATOM 760 N N . ASN A 1 98 ? 17.682 8.340 -8.082 1.00 94.19 98 ASN A N 1
ATOM 761 C CA . ASN A 1 98 ? 18.465 7.365 -8.835 1.00 94.19 98 ASN A CA 1
ATOM 762 C C . ASN A 1 98 ? 17.781 6.894 -10.119 1.00 94.19 98 ASN A C 1
ATOM 764 O O . ASN A 1 98 ? 18.439 6.253 -10.934 1.00 94.19 98 ASN A O 1
ATOM 768 N N . ILE A 1 99 ? 16.480 7.132 -10.289 1.00 96.69 99 ILE A N 1
ATOM 769 C CA . ILE A 1 99 ? 15.709 6.613 -11.418 1.00 96.69 99 ILE A CA 1
ATOM 770 C C . ILE A 1 99 ? 15.059 7.775 -12.154 1.00 96.69 99 ILE A C 1
ATOM 772 O O . ILE A 1 99 ? 14.228 8.503 -11.608 1.00 96.69 99 ILE A O 1
ATOM 776 N N . HIS A 1 100 ? 15.440 7.910 -13.418 1.00 98.25 100 HIS A N 1
ATOM 777 C CA . HIS A 1 100 ? 15.076 9.014 -14.285 1.00 98.25 100 HIS A CA 1
ATOM 778 C C . HIS A 1 100 ? 14.479 8.487 -15.590 1.00 98.25 100 HIS A C 1
ATOM 780 O O . HIS A 1 100 ? 15.067 7.632 -16.255 1.00 98.25 100 HIS A O 1
ATOM 786 N N . ILE A 1 101 ? 13.295 8.981 -15.950 1.00 98.69 101 ILE A N 1
ATOM 787 C CA . ILE A 1 101 ? 12.508 8.492 -17.082 1.00 98.69 101 ILE A CA 1
ATOM 788 C C . ILE A 1 101 ? 12.028 9.683 -17.914 1.00 98.69 101 ILE A C 1
ATOM 790 O O . ILE A 1 101 ? 11.217 10.501 -17.468 1.00 98.69 101 ILE A O 1
ATOM 794 N N . TYR A 1 102 ? 12.517 9.774 -19.147 1.00 98.75 102 TYR A N 1
ATOM 795 C CA . TYR A 1 102 ? 12.335 10.941 -20.007 1.00 98.75 102 TYR A CA 1
ATOM 796 C C . TYR A 1 102 ? 11.658 10.585 -21.323 1.00 98.75 102 TYR A C 1
ATOM 798 O O . TYR A 1 102 ? 12.081 9.654 -22.006 1.00 98.75 102 TYR A O 1
ATOM 806 N N . ASN A 1 103 ? 10.648 11.363 -21.716 1.00 98.44 103 ASN A N 1
ATOM 807 C CA . ASN A 1 103 ? 9.978 11.238 -23.014 1.00 98.44 103 ASN A CA 1
ATOM 808 C C . ASN A 1 103 ? 9.557 9.787 -23.313 1.00 98.44 103 ASN A C 1
ATOM 810 O O . ASN A 1 103 ? 9.889 9.246 -24.365 1.00 98.44 103 ASN A O 1
ATOM 814 N N . CYS A 1 104 ? 8.938 9.120 -22.340 1.00 98.81 104 CYS A N 1
ATOM 815 C CA . CYS A 1 104 ? 8.472 7.746 -22.493 1.00 98.81 104 CYS A CA 1
ATOM 816 C C . CYS A 1 104 ? 6.946 7.702 -22.530 1.00 98.81 104 CYS A C 1
ATOM 818 O O . CYS A 1 104 ? 6.284 8.455 -21.812 1.00 98.81 104 CYS A O 1
ATOM 820 N N . ASP A 1 105 ? 6.420 6.768 -23.315 1.00 98.75 105 ASP A N 1
ATOM 821 C CA . ASP A 1 105 ? 4.984 6.557 -23.467 1.00 98.75 105 ASP A CA 1
ATOM 822 C C . ASP A 1 105 ? 4.534 5.343 -22.654 1.00 98.75 105 ASP A C 1
ATOM 824 O O . ASP A 1 105 ? 5.137 4.269 -22.724 1.00 98.75 105 ASP A O 1
ATOM 828 N N . PHE A 1 106 ? 3.450 5.518 -21.902 1.00 98.81 106 PHE A N 1
ATOM 829 C CA . PHE A 1 106 ? 2.815 4.486 -21.088 1.00 98.81 106 PHE A CA 1
ATOM 830 C C . PHE A 1 106 ? 1.415 4.226 -21.642 1.00 98.81 106 PHE A C 1
ATOM 832 O O . PHE A 1 106 ? 0.547 5.097 -21.595 1.00 98.81 106 PHE A O 1
ATOM 839 N N . ILE A 1 107 ? 1.211 3.050 -22.235 1.00 98.75 107 ILE A N 1
ATOM 840 C CA . ILE A 1 107 ? 0.031 2.751 -23.042 1.00 98.75 107 ILE A CA 1
ATOM 841 C C . ILE A 1 107 ? -0.608 1.457 -22.546 1.00 98.75 107 ILE A C 1
ATOM 843 O O . ILE A 1 107 ? -0.070 0.368 -22.735 1.00 98.75 107 ILE A O 1
ATOM 847 N N . ASN A 1 108 ? -1.802 1.572 -21.964 1.00 98.44 108 ASN A N 1
ATOM 848 C CA . ASN A 1 108 ? -2.648 0.426 -21.619 1.00 98.44 108 ASN A CA 1
ATOM 849 C C . ASN A 1 108 ? -1.937 -0.635 -20.750 1.00 98.44 108 ASN A C 1
ATOM 851 O O . ASN A 1 108 ? -2.114 -1.840 -20.945 1.00 98.44 108 ASN A O 1
ATOM 855 N N . ASN A 1 109 ? -1.096 -0.198 -19.810 1.00 98.75 109 ASN A N 1
ATOM 856 C CA . ASN A 1 109 ? -0.506 -1.097 -18.823 1.00 98.75 109 ASN A CA 1
ATOM 857 C C . ASN A 1 109 ? -1.499 -1.355 -17.682 1.00 98.75 109 ASN A C 1
ATOM 859 O O . ASN A 1 109 ? -2.449 -0.596 -17.485 1.00 98.75 109 ASN A O 1
ATOM 863 N N . HIS A 1 110 ? -1.301 -2.453 -16.960 1.00 98.44 110 HIS A N 1
ATOM 864 C CA . HIS A 1 110 ? -2.228 -2.920 -15.934 1.00 98.44 110 HIS A CA 1
ATOM 865 C C . HIS A 1 110 ? -1.482 -3.434 -14.701 1.00 98.44 110 HIS A C 1
ATOM 867 O O . HIS A 1 110 ? -0.445 -4.087 -14.813 1.00 98.44 110 HIS A O 1
ATOM 873 N N . ALA A 1 111 ? -2.045 -3.171 -13.525 1.00 97.31 111 ALA A N 1
ATOM 874 C CA . ALA A 1 111 ? -1.673 -3.791 -12.259 1.00 97.31 111 ALA A CA 1
ATOM 875 C C . ALA A 1 111 ? -2.888 -3.825 -11.325 1.00 97.31 111 ALA A C 1
ATOM 877 O O . ALA A 1 111 ? -3.914 -3.210 -11.616 1.00 97.31 111 ALA A O 1
ATOM 878 N N . THR A 1 112 ? -2.779 -4.504 -10.180 1.00 94.69 112 THR A N 1
ATOM 879 C CA . THR A 1 112 ? -3.809 -4.368 -9.136 1.00 94.69 112 THR A CA 1
ATOM 880 C C . THR A 1 112 ? -3.763 -2.953 -8.543 1.00 94.69 112 THR A C 1
ATOM 882 O O . THR A 1 112 ? -4.809 -2.328 -8.357 1.00 94.69 112 THR A O 1
ATOM 885 N N . HIS A 1 113 ? -2.555 -2.405 -8.338 1.00 95.75 113 HIS A N 1
ATOM 886 C CA . HIS A 1 113 ? -2.337 -1.012 -7.925 1.00 95.75 113 HIS A CA 1
ATOM 887 C C . HIS A 1 113 ? -1.159 -0.389 -8.677 1.00 95.75 113 HIS A C 1
ATOM 889 O O . HIS A 1 113 ? -0.088 -0.993 -8.773 1.00 95.75 113 HIS A O 1
ATOM 895 N N . GLY A 1 114 ? -1.347 0.837 -9.176 1.00 97.69 114 GLY A N 1
ATOM 896 C CA . GLY A 1 114 ? -0.346 1.540 -9.981 1.00 97.69 114 GLY A CA 1
ATOM 897 C C . GLY A 1 114 ? -0.152 0.872 -11.343 1.00 97.69 114 GLY A C 1
ATOM 898 O O . GLY A 1 114 ? 0.839 0.180 -11.559 1.00 97.69 114 GLY A O 1
ATOM 899 N N . ASN A 1 115 ? -1.109 1.049 -12.257 1.00 98.56 115 ASN A N 1
ATOM 900 C CA . ASN A 1 115 ? -1.105 0.422 -13.585 1.00 98.56 115 ASN A CA 1
ATOM 901 C C . ASN A 1 115 ? 0.177 0.695 -14.377 1.00 98.56 115 ASN A C 1
ATOM 903 O O . ASN A 1 115 ? 0.608 -0.158 -15.142 1.00 98.56 115 ASN A O 1
ATOM 907 N N . ASP A 1 116 ? 0.804 1.848 -14.168 1.00 98.75 116 ASP A N 1
ATOM 908 C CA . ASP A 1 116 ? 2.086 2.195 -14.769 1.00 98.75 116 ASP A CA 1
ATOM 909 C C . ASP A 1 116 ? 3.189 2.200 -13.712 1.00 98.75 116 ASP A C 1
ATOM 911 O O . ASP A 1 116 ? 4.232 1.564 -13.890 1.00 98.75 116 ASP A O 1
ATOM 915 N N . VAL A 1 117 ? 2.940 2.884 -12.591 1.00 98.75 117 VAL A N 1
ATOM 916 C CA . VAL A 1 117 ? 3.946 3.156 -11.563 1.00 98.75 117 VAL A CA 1
ATOM 917 C C . VAL A 1 117 ? 3.388 2.873 -10.177 1.00 98.75 117 VAL A C 1
ATOM 919 O O . VAL A 1 117 ? 2.364 3.425 -9.781 1.00 98.75 117 VAL A O 1
ATOM 922 N N . TYR A 1 118 ? 4.121 2.075 -9.410 1.00 98.56 118 TYR A N 1
ATOM 923 C CA . TYR A 1 118 ? 3.930 1.933 -7.974 1.00 98.56 118 TYR A CA 1
ATOM 924 C C .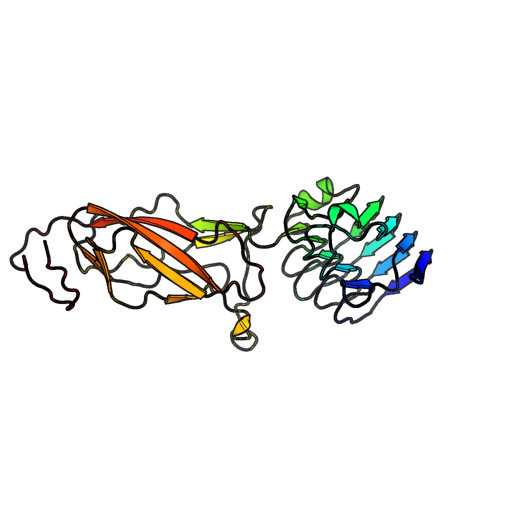 TYR A 1 118 ? 5.199 2.363 -7.238 1.00 98.56 118 TYR A C 1
ATOM 926 O O . TYR A 1 118 ? 6.289 1.890 -7.566 1.00 98.56 118 TYR A O 1
ATOM 934 N N . SER A 1 119 ? 5.061 3.249 -6.253 1.00 98.38 119 SER A N 1
ATOM 935 C CA . SER A 1 119 ? 6.171 3.731 -5.416 1.00 98.38 119 SER A CA 1
ATOM 936 C C . SER A 1 119 ? 5.872 3.572 -3.926 1.00 98.38 119 SER A C 1
ATOM 938 O O . SER A 1 119 ? 4.725 3.423 -3.522 1.00 98.38 119 SER A O 1
ATOM 940 N N . LEU A 1 120 ? 6.893 3.639 -3.071 1.00 97.44 120 LEU A N 1
ATOM 941 C CA . LEU A 1 120 ? 6.694 3.549 -1.622 1.00 97.44 120 LEU A CA 1
ATOM 942 C C . LEU A 1 120 ? 5.789 4.680 -1.105 1.00 97.44 120 LEU A C 1
ATOM 944 O O . LEU A 1 120 ? 4.873 4.442 -0.328 1.00 97.44 120 LEU A O 1
ATOM 948 N N . ASN A 1 121 ? 6.061 5.903 -1.538 1.00 97.50 121 ASN A N 1
ATOM 949 C CA . ASN A 1 121 ? 5.303 7.121 -1.256 1.00 97.50 121 ASN A CA 1
ATOM 950 C C . ASN A 1 121 ? 5.611 8.169 -2.332 1.00 97.50 121 ASN A C 1
ATOM 952 O O . ASN A 1 121 ? 6.548 7.988 -3.120 1.00 97.50 121 ASN A O 1
ATOM 956 N N . ILE A 1 122 ? 4.871 9.277 -2.325 1.00 97.12 122 ILE A N 1
ATOM 957 C CA . ILE A 1 122 ? 5.035 10.352 -3.314 1.00 97.12 122 ILE A CA 1
ATOM 958 C C . ILE A 1 122 ? 6.464 10.925 -3.378 1.00 97.12 122 ILE A C 1
ATOM 960 O O . ILE A 1 122 ? 6.965 11.233 -4.459 1.00 97.12 122 ILE A O 1
ATOM 964 N N . ASP A 1 123 ? 7.155 11.021 -2.238 1.00 97.00 123 ASP A N 1
ATOM 965 C CA . ASP A 1 123 ? 8.510 11.585 -2.156 1.00 97.00 123 ASP A CA 1
ATOM 966 C C . ASP A 1 123 ? 9.573 10.649 -2.742 1.00 97.00 123 ASP A C 1
ATOM 968 O O . ASP A 1 123 ? 10.661 11.083 -3.123 1.00 97.00 123 ASP A O 1
ATOM 972 N N . SER A 1 124 ? 9.261 9.358 -2.818 1.00 96.69 124 SER A N 1
ATOM 973 C CA . SER A 1 124 ? 10.134 8.313 -3.342 1.00 96.69 124 SER A CA 1
ATOM 974 C C . SER A 1 124 ? 9.895 8.002 -4.818 1.00 96.69 124 SER A C 1
ATOM 976 O O . SER A 1 124 ? 10.507 7.084 -5.343 1.00 96.69 124 SER A O 1
ATOM 978 N N . GLU A 1 125 ? 9.020 8.716 -5.514 1.00 97.56 125 GLU A N 1
ATOM 979 C CA . GLU A 1 125 ? 8.694 8.383 -6.902 1.00 97.56 125 GLU A CA 1
ATOM 980 C C . GLU A 1 125 ? 9.868 8.553 -7.864 1.00 97.56 125 GLU A C 1
ATOM 982 O O . GLU A 1 125 ? 10.657 9.488 -7.716 1.00 97.56 125 GLU A O 1
ATOM 987 N N . PRO A 1 126 ? 9.988 7.696 -8.895 1.00 97.81 126 PRO A N 1
ATOM 988 C CA . PRO A 1 126 ? 10.966 7.916 -9.948 1.00 97.81 126 PRO A CA 1
ATOM 989 C C . PRO A 1 126 ? 10.693 9.254 -10.643 1.00 97.81 126 PRO A C 1
ATOM 991 O O . PRO A 1 126 ? 9.548 9.676 -10.813 1.00 97.81 126 PRO A O 1
ATOM 994 N N . ASN A 1 127 ? 11.754 9.920 -11.090 1.00 98.31 127 ASN A N 1
ATOM 995 C CA . ASN A 1 127 ? 11.623 11.193 -11.781 1.00 98.31 127 ASN A CA 1
ATOM 996 C C . ASN A 1 127 ? 11.151 10.949 -13.222 1.00 98.31 127 ASN A C 1
ATOM 998 O O . ASN A 1 127 ? 11.957 10.643 -14.101 1.00 98.31 127 ASN A O 1
ATOM 1002 N N . ILE A 1 128 ? 9.838 11.044 -13.441 1.00 98.56 128 ILE A N 1
ATOM 1003 C CA . ILE A 1 128 ? 9.188 10.820 -14.734 1.00 98.56 128 ILE A CA 1
ATOM 1004 C C . ILE A 1 128 ? 8.766 12.163 -15.341 1.00 98.56 128 ILE A C 1
ATOM 1006 O O . ILE A 1 128 ? 7.967 12.898 -14.762 1.00 98.56 128 ILE A O 1
ATOM 1010 N N . SER A 1 129 ? 9.261 12.469 -16.543 1.00 98.50 129 SER A N 1
ATOM 1011 C CA . SER A 1 129 ? 8.999 13.754 -17.221 1.00 98.50 129 SER A CA 1
ATOM 1012 C C . SER A 1 129 ? 7.512 14.091 -17.417 1.00 98.50 129 SER A C 1
ATOM 1014 O O . SER A 1 129 ? 7.132 15.252 -17.285 1.00 98.50 129 SER A O 1
ATOM 1016 N N . ASN A 1 130 ? 6.665 13.092 -17.671 1.00 97.56 130 ASN A N 1
ATOM 1017 C CA . ASN A 1 130 ? 5.216 13.220 -17.847 1.00 97.56 130 ASN A CA 1
ATOM 1018 C C . ASN A 1 130 ? 4.408 12.715 -16.635 1.00 97.56 130 ASN A C 1
ATOM 1020 O O . ASN A 1 130 ? 3.237 12.370 -16.776 1.00 97.56 130 ASN A O 1
ATOM 1024 N N . ILE A 1 131 ? 4.982 12.701 -15.422 1.00 98.06 131 ILE A N 1
ATOM 1025 C CA . ILE A 1 131 ? 4.301 12.171 -14.223 1.00 98.06 131 ILE A CA 1
ATOM 1026 C C . ILE A 1 131 ? 2.936 12.822 -13.957 1.00 98.06 131 ILE A C 1
ATOM 1028 O O . ILE A 1 131 ? 2.002 12.161 -13.514 1.00 98.06 131 ILE A O 1
ATOM 1032 N N . ASN A 1 132 ? 2.787 14.114 -14.260 1.00 98.25 132 ASN A N 1
ATOM 1033 C CA . ASN A 1 132 ? 1.524 14.824 -14.061 1.00 98.25 132 ASN A CA 1
ATOM 1034 C C . ASN A 1 132 ? 0.409 14.305 -14.978 1.00 98.25 132 ASN A C 1
ATOM 1036 O O . ASN A 1 132 ? -0.752 14.322 -14.582 1.00 98.25 132 ASN A O 1
ATOM 1040 N N . GLU A 1 133 ? 0.743 13.836 -16.181 1.00 98.38 133 GLU A N 1
ATOM 1041 C CA . GLU A 1 133 ? -0.224 13.216 -17.089 1.00 98.38 133 GLU A CA 1
ATOM 1042 C C . GLU A 1 133 ? -0.670 11.861 -16.540 1.00 98.38 133 GLU A C 1
ATOM 1044 O O . GLU A 1 133 ? -1.870 11.609 -16.452 1.00 98.38 133 GLU A O 1
ATOM 1049 N N . LEU A 1 134 ? 0.281 11.046 -16.068 1.00 98.44 134 LEU A N 1
ATOM 1050 C CA . LEU A 1 134 ? -0.000 9.749 -15.445 1.00 98.44 134 LEU A CA 1
ATOM 1051 C C . LEU A 1 134 ? -0.890 9.897 -14.205 1.00 98.44 134 LEU A C 1
ATOM 1053 O O . LEU A 1 134 ? -1.886 9.196 -14.071 1.00 98.44 134 LEU A O 1
ATOM 1057 N N . ARG A 1 135 ? -0.618 10.877 -13.336 1.00 97.88 135 ARG A N 1
ATOM 1058 C CA . ARG A 1 135 ? -1.443 11.160 -12.144 1.00 97.88 135 ARG A CA 1
ATOM 1059 C C . ARG A 1 135 ? -2.899 11.519 -12.469 1.00 97.88 135 ARG A C 1
ATOM 1061 O O . ARG A 1 135 ? -3.773 11.311 -11.633 1.00 97.88 135 ARG A O 1
ATOM 1068 N N . ASN A 1 136 ? -3.176 12.041 -13.666 1.00 97.81 136 ASN A N 1
ATOM 1069 C CA . ASN A 1 136 ? -4.543 12.341 -14.104 1.00 97.81 136 ASN A CA 1
ATOM 1070 C C . ASN A 1 136 ? -5.295 11.097 -14.609 1.00 97.81 136 ASN A C 1
ATOM 1072 O O . ASN A 1 136 ? -6.518 11.135 -14.759 1.00 97.81 136 ASN A O 1
ATOM 1076 N N . ILE A 1 137 ? -4.589 9.993 -14.866 1.00 97.88 137 ILE A N 1
ATOM 1077 C CA . ILE A 1 137 ? -5.173 8.713 -15.258 1.00 97.88 137 ILE A CA 1
ATOM 1078 C C . ILE A 1 137 ? -5.440 7.908 -13.984 1.00 97.88 137 ILE A C 1
ATOM 1080 O O . ILE A 1 137 ? -4.527 7.507 -13.263 1.00 97.88 137 ILE A O 1
ATOM 1084 N N . LYS A 1 138 ? -6.718 7.647 -13.694 1.00 96.69 138 LYS A N 1
ATOM 1085 C CA . LYS A 1 138 ? -7.127 6.933 -12.478 1.00 96.69 138 LYS A CA 1
ATOM 1086 C C . LYS A 1 138 ? -6.416 5.578 -12.360 1.00 96.69 138 LYS A C 1
ATOM 1088 O O . LYS A 1 138 ? -6.561 4.728 -13.235 1.00 96.69 138 LYS A O 1
ATOM 1093 N N . GLY A 1 139 ? -5.708 5.376 -11.250 1.00 96.69 139 GLY A N 1
ATOM 1094 C CA . GLY A 1 139 ? -4.992 4.137 -10.944 1.00 96.69 139 GLY A CA 1
ATOM 1095 C C . GLY A 1 139 ? -3.677 3.935 -11.705 1.00 96.69 139 GLY A C 1
ATOM 1096 O O . GLY A 1 139 ? -3.024 2.927 -11.463 1.00 96.69 139 GLY A O 1
ATOM 1097 N N . SER A 1 140 ? -3.268 4.857 -12.588 1.00 98.38 140 SER A N 1
ATOM 1098 C CA . SER A 1 140 ? -1.978 4.791 -13.303 1.00 98.38 140 SER A CA 1
ATOM 1099 C C . SER A 1 140 ? -0.790 4.847 -12.347 1.00 98.38 140 SER A C 1
ATOM 1101 O O . SER A 1 140 ? 0.118 4.019 -12.426 1.00 98.38 140 SER A O 1
ATOM 1103 N N . VAL A 1 141 ? -0.849 5.764 -11.382 1.00 98.56 141 VAL A N 1
ATOM 1104 C CA . VAL A 1 141 ? 0.134 5.888 -10.307 1.00 98.56 141 VAL A CA 1
ATOM 1105 C C . VAL A 1 141 ? -0.510 5.457 -8.994 1.00 98.56 141 VAL A C 1
ATOM 1107 O O . VAL A 1 141 ? -1.648 5.838 -8.708 1.00 98.56 141 VAL A O 1
ATOM 1110 N N . GLY A 1 142 ? 0.208 4.658 -8.211 1.00 98.19 142 GLY A N 1
ATOM 1111 C CA . GLY A 1 142 ? -0.191 4.259 -6.865 1.00 98.19 142 GLY A CA 1
ATOM 1112 C C . GLY A 1 142 ? 0.984 4.255 -5.896 1.00 98.19 142 GLY A C 1
ATOM 1113 O O . GLY A 1 142 ? 2.146 4.201 -6.310 1.00 98.19 142 GLY A O 1
ATOM 1114 N N . THR A 1 143 ? 0.681 4.301 -4.601 1.00 98.50 143 THR A N 1
ATOM 1115 C CA . THR A 1 143 ? 1.698 4.170 -3.550 1.00 98.50 143 THR A CA 1
ATOM 1116 C C . THR A 1 143 ? 1.356 3.093 -2.534 1.00 98.50 143 THR A C 1
ATOM 1118 O O . THR A 1 143 ? 0.268 2.510 -2.558 1.00 98.50 143 THR A O 1
ATOM 1121 N N . ASN A 1 144 ? 2.271 2.853 -1.590 1.00 98.06 144 ASN A N 1
ATOM 1122 C CA . ASN A 1 144 ? 1.911 2.156 -0.363 1.00 98.06 144 ASN A CA 1
ATOM 1123 C C . ASN A 1 144 ? 0.724 2.867 0.311 1.00 98.06 144 ASN A C 1
ATOM 1125 O O . ASN A 1 144 ? 0.635 4.100 0.241 1.00 98.06 144 ASN A O 1
ATOM 1129 N N . PRO A 1 145 ? -0.172 2.121 0.980 1.00 98.19 145 PRO A N 1
ATOM 1130 C CA . PRO A 1 145 ? -1.210 2.706 1.808 1.00 98.19 145 PRO A CA 1
ATOM 1131 C C . PRO A 1 145 ? -0.651 3.747 2.773 1.00 98.19 145 PRO A C 1
ATOM 1133 O O . PRO A 1 145 ? 0.422 3.547 3.348 1.00 98.19 145 PRO A O 1
ATOM 1136 N N . THR A 1 146 ? -1.386 4.837 2.973 1.00 98.00 146 THR A N 1
ATOM 1137 C CA . THR A 1 146 ? -0.948 5.942 3.831 1.00 98.00 146 THR A CA 1
ATOM 1138 C C . THR A 1 146 ? -1.959 6.317 4.897 1.00 98.00 146 THR A C 1
ATOM 1140 O O . THR A 1 146 ? -1.559 6.869 5.925 1.00 98.00 146 THR A O 1
ATOM 1143 N N . ASN A 1 147 ? -3.241 5.985 4.725 1.00 98.06 147 ASN A N 1
ATOM 1144 C CA . ASN A 1 147 ? -4.272 6.291 5.711 1.00 98.06 147 ASN A CA 1
ATOM 1145 C C . ASN A 1 147 ? -5.513 5.387 5.643 1.00 98.06 147 ASN A C 1
ATOM 1147 O O . ASN A 1 147 ? -5.823 4.768 4.626 1.00 98.06 147 ASN A O 1
ATOM 1151 N N . LEU A 1 148 ? -6.265 5.371 6.749 1.00 98.19 148 LEU A N 1
ATOM 1152 C CA . LEU A 1 148 ? -7.627 4.842 6.814 1.00 98.19 148 LEU A CA 1
ATOM 1153 C C . LEU A 1 148 ? -8.632 5.995 6.821 1.00 98.19 148 LEU A C 1
ATOM 1155 O O . LEU A 1 148 ? -8.414 7.024 7.461 1.00 98.19 148 LEU A O 1
ATOM 1159 N N . ILE A 1 149 ? -9.761 5.801 6.143 1.00 97.56 149 ILE A N 1
ATOM 1160 C CA . ILE A 1 149 ? -10.873 6.753 6.116 1.00 97.56 149 ILE A CA 1
ATOM 1161 C C . ILE A 1 149 ? -12.157 6.004 6.466 1.00 97.56 149 ILE A C 1
ATOM 1163 O O . ILE A 1 149 ? -12.486 4.993 5.842 1.00 97.56 149 ILE A O 1
ATOM 1167 N N . LEU A 1 150 ? -12.889 6.498 7.468 1.00 96.94 150 LEU A N 1
ATOM 1168 C CA . LEU A 1 150 ? -14.235 6.012 7.775 1.00 96.94 150 LEU A CA 1
ATOM 1169 C C . LEU A 1 150 ? -15.166 6.286 6.603 1.00 96.94 150 LEU A C 1
ATOM 1171 O O . LEU A 1 150 ? -15.169 7.384 6.051 1.00 96.94 150 LEU A O 1
ATOM 1175 N N . ASN A 1 151 ? -15.997 5.305 6.261 1.00 94.00 151 ASN A N 1
ATOM 1176 C CA . ASN A 1 151 ? -16.962 5.482 5.181 1.00 94.00 151 ASN A CA 1
ATOM 1177 C C . ASN A 1 151 ? -18.017 6.554 5.503 1.00 94.00 151 ASN A C 1
ATOM 1179 O O . ASN A 1 151 ? -18.511 7.225 4.602 1.00 94.00 151 ASN A O 1
ATOM 1183 N N . ASP A 1 152 ? -18.329 6.735 6.785 1.00 92.69 152 ASP A N 1
ATOM 1184 C CA . ASP A 1 152 ? -19.140 7.840 7.282 1.00 92.69 152 ASP A CA 1
ATOM 1185 C C . ASP A 1 152 ? -18.373 8.567 8.401 1.00 92.69 152 ASP A C 1
ATOM 1187 O O . ASP A 1 152 ? -18.294 8.054 9.518 1.00 92.69 152 ASP A O 1
ATOM 1191 N N . PRO A 1 153 ? -17.778 9.745 8.137 1.00 82.62 153 PRO A N 1
ATOM 1192 C CA . PRO A 1 153 ? -17.040 10.497 9.149 1.00 82.62 153 PRO A CA 1
ATOM 1193 C C . PRO A 1 153 ? -17.963 11.154 10.184 1.00 82.62 153 PRO A C 1
ATOM 1195 O O . PRO A 1 153 ? -17.490 11.596 11.228 1.00 82.62 153 PRO A O 1
ATOM 1198 N N . SER A 1 154 ? -19.269 11.242 9.904 1.00 83.81 154 SER A N 1
ATOM 1199 C CA . SER A 1 154 ? -20.262 11.772 10.841 1.00 83.81 154 SER A CA 1
ATOM 1200 C C . SER A 1 154 ? -20.745 10.723 11.839 1.00 83.81 154 SER A C 1
ATOM 1202 O O . SER A 1 154 ? -21.502 11.052 12.756 1.00 83.81 154 SER A O 1
ATOM 1204 N N . ILE A 1 155 ? -20.287 9.473 11.689 1.00 82.88 155 ILE A N 1
ATOM 1205 C CA . ILE A 1 155 ? -20.690 8.373 12.546 1.00 82.88 155 ILE A CA 1
ATOM 1206 C C . ILE A 1 155 ? -20.204 8.624 13.976 1.00 82.88 155 ILE A C 1
ATOM 1208 O O . ILE A 1 155 ? -19.041 8.475 14.346 1.00 82.88 155 ILE A O 1
ATOM 1212 N N . MET A 1 156 ? -21.146 9.046 14.803 1.00 81.81 156 MET A N 1
ATOM 1213 C CA . MET A 1 156 ? -21.010 9.069 16.244 1.00 81.81 156 MET A CA 1
ATOM 1214 C C . MET A 1 156 ? -21.913 7.963 16.761 1.00 81.81 156 MET A C 1
ATOM 1216 O O . MET A 1 156 ? -23.116 7.971 16.490 1.00 81.81 156 MET A O 1
ATOM 1220 N N . ILE A 1 157 ? -21.352 7.014 17.510 1.00 82.12 157 ILE A N 1
ATOM 1221 C CA . ILE A 1 157 ? -22.166 6.014 18.193 1.00 82.12 157 ILE A CA 1
ATOM 1222 C C . ILE A 1 157 ? -22.794 6.712 19.393 1.00 82.12 157 ILE A C 1
ATOM 1224 O O . ILE A 1 157 ? -22.229 6.788 20.486 1.00 82.12 157 ILE A O 1
ATOM 1228 N N . GLN A 1 158 ? -23.945 7.323 19.144 1.00 82.62 158 GLN A N 1
ATOM 1229 C CA . GLN A 1 158 ? -24.681 8.051 20.155 1.00 82.62 158 GLN A CA 1
ATOM 1230 C C . GLN A 1 158 ? -25.524 7.093 20.981 1.00 82.62 158 GLN A C 1
ATOM 1232 O O . GLN A 1 158 ? -26.114 6.151 20.459 1.00 82.62 158 GLN A O 1
ATOM 1237 N N . 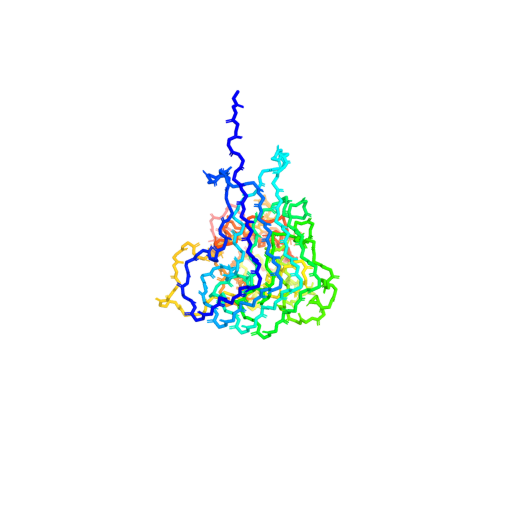ASN A 1 159 ? -25.700 7.457 22.249 1.00 87.12 159 ASN A N 1
ATOM 1238 C CA . ASN A 1 159 ? -26.770 6.941 23.092 1.00 87.12 159 ASN A CA 1
ATOM 1239 C C . ASN A 1 159 ? -26.646 5.460 23.473 1.00 87.12 159 ASN A C 1
ATOM 1241 O O . ASN A 1 159 ? -27.673 4.829 23.700 1.00 87.12 159 ASN A O 1
ATOM 1245 N N . LEU A 1 160 ? -25.423 4.941 23.567 1.00 93.75 160 LEU A N 1
ATOM 1246 C CA . LEU A 1 160 ? -25.169 3.549 23.912 1.00 93.75 160 LEU A CA 1
ATOM 1247 C C . LEU A 1 160 ? -25.279 3.375 25.435 1.00 93.75 160 LEU A C 1
ATOM 1249 O O . LEU A 1 160 ? -24.707 4.161 26.190 1.00 93.75 160 LEU A O 1
ATOM 1253 N N . LEU A 1 161 ? -26.035 2.392 25.913 1.00 93.19 161 LEU A N 1
ATOM 1254 C CA . LEU A 1 161 ? -26.025 2.017 27.329 1.00 93.19 161 LEU A CA 1
ATOM 1255 C C . LEU A 1 161 ? -24.836 1.100 27.615 1.00 93.19 161 LEU A C 1
ATOM 1257 O O . LEU A 1 161 ? -24.438 0.294 26.776 1.00 93.19 161 LEU A O 1
ATOM 1261 N N . SER A 1 162 ? -24.276 1.192 28.819 1.00 92.94 162 SER A N 1
ATOM 1262 C CA . SER A 1 162 ? -23.165 0.331 29.236 1.00 92.94 162 SER A CA 1
ATOM 1263 C C . SER A 1 162 ? -23.522 -1.156 29.060 1.00 92.94 162 SER A C 1
ATOM 1265 O O . SER A 1 162 ? -24.520 -1.633 29.599 1.00 92.94 162 SER A O 1
ATOM 1267 N N . GLY A 1 163 ? -22.722 -1.885 28.278 1.00 92.00 163 GLY A N 1
ATOM 1268 C CA . GLY A 1 163 ? -22.944 -3.292 27.919 1.00 92.00 163 GLY A CA 1
ATOM 1269 C C . GLY A 1 163 ? -23.662 -3.529 26.586 1.00 92.00 163 GLY A C 1
ATOM 1270 O O . GLY A 1 163 ? -23.733 -4.677 26.136 1.00 92.00 163 GLY A O 1
ATOM 1271 N N . GLU A 1 164 ? -24.146 -2.484 25.914 1.00 94.19 164 GLU A N 1
ATOM 1272 C CA . GLU A 1 164 ? -24.686 -2.601 24.559 1.00 94.19 164 GLU A CA 1
ATOM 1273 C C . GLU A 1 164 ? -23.579 -2.824 23.523 1.00 94.19 164 GLU A C 1
ATOM 1275 O O . GLU A 1 164 ? -22.415 -2.459 23.712 1.00 94.19 164 GLU A O 1
ATOM 1280 N N . LYS A 1 165 ? -23.952 -3.464 22.410 1.00 96.00 165 LYS A N 1
ATOM 1281 C CA . LYS A 1 165 ? -23.066 -3.653 21.260 1.00 96.00 165 LYS A CA 1
ATOM 1282 C C . LYS A 1 165 ? -23.023 -2.389 20.415 1.00 96.00 165 LYS A C 1
ATOM 1284 O O . LYS A 1 165 ? -24.047 -1.733 20.234 1.00 96.00 165 LYS A O 1
ATOM 1289 N N . ILE A 1 166 ? -21.864 -2.103 19.833 1.00 95.12 166 ILE A N 1
ATOM 1290 C CA . ILE A 1 166 ? -21.779 -1.114 18.760 1.00 95.12 166 ILE A CA 1
ATOM 1291 C C . ILE A 1 166 ? -22.645 -1.544 17.571 1.00 95.12 166 ILE A C 1
ATOM 1293 O O . ILE A 1 166 ? -22.794 -2.739 17.302 1.00 95.12 166 ILE A O 1
ATOM 1297 N N . GLN A 1 167 ? -23.223 -0.567 16.868 1.00 92.88 167 GLN A N 1
ATOM 1298 C CA . GLN A 1 167 ? -24.009 -0.838 15.666 1.00 92.88 167 GLN A CA 1
ATOM 1299 C C . GLN A 1 167 ? -23.152 -1.520 14.594 1.00 92.88 167 GLN A C 1
ATOM 1301 O O . GLN A 1 167 ? -21.973 -1.204 14.419 1.00 92.88 167 GLN A O 1
ATOM 1306 N N . GLU A 1 168 ? -23.759 -2.449 13.865 1.00 93.69 168 GLU A N 1
ATOM 1307 C CA . GLU A 1 168 ? -23.123 -3.092 12.719 1.00 93.69 168 GLU A CA 1
ATOM 1308 C C . GLU A 1 168 ? -23.035 -2.126 11.525 1.00 93.69 168 GLU A C 1
ATOM 1310 O O . GLU A 1 168 ? -23.709 -1.098 11.473 1.00 93.69 168 GLU A O 1
ATOM 1315 N N . GLY A 1 169 ? -22.189 -2.459 10.547 1.00 93.44 169 GLY A N 1
ATOM 1316 C CA . GLY A 1 169 ? -22.044 -1.670 9.318 1.00 93.44 169 GLY A CA 1
ATOM 1317 C C . GLY A 1 169 ? -21.074 -0.490 9.414 1.00 93.44 169 GLY A C 1
ATOM 1318 O O . GLY A 1 169 ? -20.939 0.257 8.447 1.00 93.44 169 GLY A O 1
ATOM 1319 N N . ILE A 1 170 ? -20.358 -0.333 10.531 1.00 96.31 170 ILE A N 1
ATOM 1320 C CA . ILE A 1 170 ? -19.239 0.610 10.629 1.00 96.31 170 ILE A CA 1
ATOM 1321 C C . ILE A 1 170 ? -18.006 -0.028 9.995 1.00 96.31 170 ILE A C 1
ATOM 1323 O O . ILE A 1 170 ? -17.557 -1.096 10.413 1.00 96.31 170 ILE A O 1
ATOM 1327 N N . PHE A 1 171 ? -17.432 0.637 9.001 1.00 97.50 171 PHE A N 1
ATOM 1328 C CA . PHE A 1 171 ? -16.184 0.216 8.382 1.00 97.50 171 PHE A CA 1
ATOM 1329 C C . PHE A 1 171 ? -15.374 1.420 7.911 1.00 97.50 171 PHE A C 1
ATOM 1331 O O . PHE A 1 171 ? -15.900 2.515 7.677 1.00 97.50 171 PHE A O 1
ATOM 1338 N N . CYS A 1 172 ? -14.079 1.201 7.748 1.00 97.75 172 CYS A N 1
ATOM 1339 C CA . CYS A 1 172 ? -13.184 2.117 7.062 1.00 97.75 172 CYS A CA 1
ATOM 1340 C C . CYS A 1 172 ? -12.591 1.451 5.820 1.00 97.75 172 CYS A C 1
ATOM 1342 O O . CYS A 1 172 ? -12.543 0.226 5.712 1.00 97.75 172 CYS A O 1
ATOM 1344 N N . SER A 1 173 ? -12.158 2.278 4.878 1.00 98.06 173 SER A N 1
ATOM 1345 C CA . SER A 1 173 ? -11.377 1.862 3.716 1.00 98.06 173 SER A CA 1
ATOM 1346 C C . SER A 1 173 ? -9.969 2.434 3.827 1.00 98.06 173 SER A C 1
ATOM 1348 O O . SER A 1 173 ? -9.740 3.423 4.528 1.00 98.06 173 SER A O 1
ATOM 1350 N N . ILE A 1 174 ? -9.033 1.803 3.131 1.00 98.19 174 ILE A N 1
ATOM 1351 C CA . ILE A 1 174 ? -7.622 2.179 3.132 1.00 98.19 174 ILE A CA 1
ATOM 1352 C C . ILE A 1 174 ? -7.305 2.880 1.818 1.00 98.19 174 ILE A C 1
ATOM 1354 O O . ILE A 1 174 ? -7.821 2.476 0.773 1.00 98.19 174 ILE A O 1
ATOM 1358 N N . TYR A 1 175 ? -6.481 3.919 1.881 1.00 98.12 175 TYR A N 1
ATOM 1359 C CA . TYR A 1 175 ? -6.115 4.741 0.735 1.00 98.12 175 TYR A CA 1
ATOM 1360 C C . TYR A 1 175 ? -4.603 4.964 0.677 1.00 98.12 175 TYR A C 1
ATOM 1362 O O . TYR A 1 175 ? -3.912 4.868 1.695 1.00 98.12 175 TYR A O 1
ATOM 1370 N N . ASP A 1 176 ? -4.107 5.213 -0.531 1.00 98.19 176 ASP A N 1
ATOM 1371 C CA . ASP A 1 176 ? -2.728 5.616 -0.811 1.00 98.19 176 ASP A CA 1
ATOM 1372 C C . ASP A 1 176 ? -2.597 7.154 -0.920 1.00 98.19 176 ASP A C 1
ATOM 1374 O O . ASP A 1 176 ? -3.577 7.885 -0.733 1.00 98.19 176 ASP A O 1
ATOM 1378 N N . ASP A 1 177 ? -1.401 7.668 -1.232 1.00 97.88 177 ASP A N 1
ATOM 1379 C CA . ASP A 1 177 ? -1.137 9.117 -1.342 1.00 97.88 177 ASP A CA 1
ATOM 1380 C C . ASP A 1 177 ? -1.971 9.817 -2.428 1.00 97.88 177 ASP A C 1
ATOM 1382 O O . ASP A 1 177 ? -2.204 11.027 -2.363 1.00 97.88 177 ASP A O 1
ATOM 1386 N N . TYR A 1 178 ? -2.457 9.062 -3.413 1.00 97.31 178 TYR A N 1
ATOM 1387 C CA . TYR A 1 178 ? -3.275 9.554 -4.519 1.00 97.31 178 TYR A CA 1
ATOM 1388 C C . TYR A 1 178 ? -4.776 9.445 -4.256 1.00 97.31 178 TYR A C 1
ATOM 1390 O O . TYR A 1 178 ? -5.587 9.823 -5.105 1.00 97.31 178 TYR A O 1
ATOM 1398 N N . GLY A 1 179 ? -5.171 8.934 -3.088 1.00 96.94 179 GLY A N 1
ATOM 1399 C CA . GLY A 1 179 ? -6.567 8.649 -2.786 1.00 96.94 179 GLY A CA 1
ATOM 1400 C C . GLY A 1 179 ? -7.116 7.465 -3.583 1.00 96.94 179 GLY A C 1
ATOM 1401 O O . GLY A 1 179 ? -8.338 7.313 -3.689 1.00 96.94 179 GLY A O 1
ATOM 1402 N N . ASN A 1 180 ? -6.254 6.604 -4.131 1.00 96.81 180 ASN A N 1
ATOM 1403 C CA . ASN A 1 180 ? -6.691 5.325 -4.667 1.00 96.81 180 ASN A CA 1
ATOM 1404 C C . ASN A 1 180 ? -7.103 4.429 -3.498 1.00 96.81 180 ASN A C 1
ATOM 1406 O O . ASN A 1 180 ? -6.363 4.261 -2.528 1.00 96.81 180 ASN A O 1
ATOM 1410 N N . LYS A 1 181 ? -8.295 3.836 -3.590 1.00 96.88 181 LYS A N 1
ATOM 1411 C CA . LYS A 1 181 ? -8.761 2.880 -2.587 1.00 96.88 181 LYS A CA 1
ATOM 1412 C C . LYS A 1 181 ? -8.022 1.553 -2.753 1.00 96.88 181 LYS A C 1
ATOM 1414 O O . LYS A 1 181 ? -7.939 1.022 -3.859 1.00 96.88 181 LYS A O 1
ATOM 1419 N N . ILE A 1 182 ? -7.558 0.988 -1.645 1.00 96.12 182 ILE A N 1
ATOM 1420 C CA . ILE A 1 182 ? -6.929 -0.328 -1.622 1.00 96.12 182 ILE A CA 1
ATOM 1421 C C . ILE A 1 182 ? -7.995 -1.424 -1.678 1.00 96.12 182 ILE A C 1
ATOM 1423 O O . ILE A 1 182 ? -8.919 -1.439 -0.865 1.00 96.12 182 ILE A O 1
ATOM 1427 N N . ILE A 1 183 ? -7.843 -2.343 -2.633 1.00 92.88 183 ILE A N 1
ATOM 1428 C CA . ILE A 1 183 ? -8.700 -3.513 -2.808 1.00 92.88 183 ILE A CA 1
ATOM 1429 C C . ILE A 1 183 ? -7.860 -4.763 -2.526 1.00 92.88 183 ILE A C 1
ATOM 1431 O O . ILE A 1 183 ? -6.841 -5.003 -3.170 1.00 92.88 183 ILE A O 1
ATOM 1435 N N . PHE A 1 184 ? -8.288 -5.539 -1.544 1.00 88.25 184 PHE A N 1
ATOM 1436 C CA . PHE A 1 184 ? -7.801 -6.868 -1.210 1.00 88.25 184 PHE A CA 1
ATOM 1437 C C . PHE A 1 184 ? -8.491 -7.918 -2.088 1.00 88.25 184 PHE A C 1
ATOM 1439 O O . PHE A 1 184 ? -9.623 -7.734 -2.546 1.00 88.25 184 PHE A O 1
ATOM 1446 N N . LYS A 1 185 ? -7.822 -9.056 -2.293 1.00 83.31 185 LYS A N 1
ATOM 1447 C CA . LYS A 1 185 ? -8.424 -10.219 -2.954 1.00 83.31 185 LYS A CA 1
ATOM 1448 C C . LYS A 1 185 ? -9.655 -10.684 -2.160 1.00 83.31 185 LYS A C 1
ATOM 1450 O O . LYS A 1 185 ? -9.616 -10.761 -0.935 1.00 83.31 185 LYS A O 1
ATOM 1455 N N . SER A 1 186 ? -10.733 -11.005 -2.870 1.00 78.19 186 SER A N 1
ATOM 1456 C CA . SER A 1 186 ? -11.993 -11.496 -2.293 1.00 78.19 186 SER A CA 1
ATOM 1457 C C . SER A 1 186 ? -12.152 -13.015 -2.372 1.00 78.19 186 SER A C 1
ATOM 1459 O O . SER A 1 186 ? -13.065 -13.574 -1.768 1.00 78.19 186 SER A O 1
ATOM 1461 N N . ASP A 1 187 ? -11.285 -13.700 -3.121 1.00 86.12 187 ASP A N 1
ATOM 1462 C CA . ASP A 1 187 ? -11.349 -15.150 -3.281 1.00 86.12 187 ASP A CA 1
ATOM 1463 C C . ASP A 1 187 ? -10.456 -15.853 -2.258 1.00 86.12 187 ASP A C 1
ATOM 1465 O O . ASP A 1 187 ? -9.240 -15.956 -2.432 1.00 86.12 187 ASP A O 1
ATOM 1469 N N . ILE A 1 188 ? -11.077 -16.365 -1.193 1.00 85.25 188 ILE A N 1
ATOM 1470 C CA . ILE A 1 188 ? -10.381 -17.031 -0.089 1.00 85.25 188 ILE A CA 1
ATOM 1471 C C . ILE A 1 188 ? -9.586 -18.266 -0.528 1.00 85.25 188 ILE A C 1
ATOM 1473 O O . ILE A 1 188 ? -8.682 -18.675 0.195 1.00 85.25 188 ILE A O 1
ATOM 1477 N N . SER A 1 189 ? -9.880 -18.863 -1.694 1.00 88.31 189 SER A N 1
ATOM 1478 C CA . SER A 1 189 ? -9.111 -20.018 -2.170 1.00 88.31 189 SER A CA 1
ATOM 1479 C C . SER A 1 189 ? -7.675 -19.661 -2.552 1.00 88.31 189 SER A C 1
ATOM 1481 O O . SER A 1 189 ? -6.836 -20.556 -2.624 1.00 88.31 189 SER A O 1
ATOM 1483 N N . ASN A 1 190 ? -7.399 -18.376 -2.799 1.00 83.62 190 ASN A N 1
ATOM 1484 C CA . ASN A 1 190 ? -6.134 -17.893 -3.355 1.00 83.62 190 ASN A CA 1
ATOM 1485 C C . ASN A 1 190 ? -5.404 -16.902 -2.431 1.00 83.62 190 ASN A C 1
ATOM 1487 O O . ASN A 1 190 ? -4.382 -16.351 -2.836 1.00 83.62 190 ASN A O 1
ATOM 1491 N N . VAL A 1 191 ? -5.937 -16.637 -1.231 1.00 85.25 191 VAL A N 1
ATOM 1492 C CA . VAL A 1 191 ? -5.338 -15.700 -0.268 1.00 85.25 191 VAL A CA 1
ATOM 1493 C C . VAL A 1 191 ? -4.443 -16.457 0.703 1.00 85.25 191 VAL A C 1
ATOM 1495 O O . VAL A 1 191 ? -4.891 -17.360 1.413 1.00 85.25 191 VAL A O 1
ATOM 1498 N N . GLU A 1 192 ? -3.176 -16.061 0.766 1.00 89.19 192 GLU A N 1
ATOM 1499 C CA . GLU A 1 192 ? -2.244 -16.571 1.769 1.00 89.19 192 GLU A CA 1
ATOM 1500 C C . GLU A 1 192 ? -2.451 -15.868 3.123 1.00 89.19 192 GLU A C 1
ATOM 1502 O O . GLU A 1 192 ? -2.833 -14.702 3.201 1.00 89.19 192 GLU A O 1
ATOM 1507 N N . PHE A 1 193 ? -2.180 -16.560 4.236 1.00 87.81 193 PHE A N 1
ATOM 1508 C CA . PHE A 1 193 ? -2.427 -16.004 5.577 1.00 87.81 193 PHE A CA 1
ATOM 1509 C C . PHE A 1 193 ? -1.626 -14.717 5.866 1.00 87.81 193 PHE A C 1
ATOM 1511 O O . PHE A 1 193 ? -2.083 -13.838 6.593 1.00 87.81 193 PHE A O 1
ATOM 1518 N N . ASN A 1 194 ? -0.429 -14.602 5.293 1.00 89.31 194 ASN A N 1
ATOM 1519 C CA . ASN A 1 194 ? 0.439 -13.425 5.376 1.00 89.31 194 ASN A CA 1
ATOM 1520 C C . ASN A 1 194 ? -0.048 -12.240 4.520 1.00 89.31 194 ASN A C 1
ATOM 1522 O O . ASN A 1 194 ? 0.471 -11.145 4.707 1.00 89.31 194 ASN A O 1
ATOM 1526 N N . GLU A 1 195 ? -1.022 -12.418 3.621 1.00 90.56 195 GLU A N 1
ATOM 1527 C CA . GLU A 1 195 ? -1.621 -11.321 2.847 1.00 90.56 195 GLU A CA 1
ATOM 1528 C C . GLU A 1 195 ? -2.688 -10.560 3.654 1.00 90.56 195 GLU A C 1
ATOM 1530 O O . GLU A 1 195 ? -3.041 -9.430 3.306 1.00 90.56 195 GLU A O 1
ATOM 1535 N N . PHE A 1 196 ? -3.187 -11.138 4.753 1.00 92.88 196 PHE A N 1
ATOM 1536 C CA . PHE A 1 196 ? -4.222 -10.509 5.569 1.00 92.88 196 PHE A CA 1
ATOM 1537 C C . PHE A 1 196 ? -3.703 -9.306 6.357 1.00 92.88 196 PHE A C 1
ATOM 1539 O O . PHE A 1 196 ? -2.653 -9.333 7.005 1.00 92.88 196 PHE A O 1
ATOM 1546 N N . MET A 1 197 ? -4.529 -8.262 6.378 1.00 96.56 197 MET A N 1
ATOM 1547 C CA . MET A 1 197 ? -4.333 -7.090 7.218 1.00 96.56 197 MET A CA 1
ATOM 1548 C C . MET A 1 197 ? -5.213 -7.188 8.469 1.00 96.56 197 MET A C 1
ATOM 1550 O O . MET A 1 197 ? -6.407 -6.890 8.426 1.00 96.56 197 MET A O 1
ATOM 1554 N N . PHE A 1 198 ? -4.635 -7.625 9.587 1.00 97.75 198 PHE A N 1
ATOM 1555 C CA . PHE A 1 198 ? -5.297 -7.672 10.891 1.00 97.75 198 PHE A CA 1
ATOM 1556 C C . PHE A 1 198 ? -5.245 -6.335 11.632 1.00 97.75 198 PHE A C 1
ATOM 1558 O O . PHE A 1 198 ? -4.259 -5.594 11.581 1.00 97.75 198 PHE A O 1
ATOM 1565 N N . PHE A 1 199 ? -6.296 -6.072 12.402 1.00 98.44 199 PHE A N 1
ATOM 1566 C CA . PHE A 1 199 ? -6.440 -4.888 13.237 1.00 98.44 199 PHE A CA 1
ATOM 1567 C C . PHE A 1 199 ? -7.040 -5.227 14.600 1.00 98.44 199 PHE A C 1
ATOM 1569 O O . PHE A 1 199 ? -7.690 -6.263 14.771 1.00 98.44 199 PHE A O 1
ATOM 1576 N N . ASN A 1 200 ? -6.844 -4.330 15.563 1.00 98.56 200 ASN A N 1
ATOM 1577 C CA . ASN A 1 200 ? -7.505 -4.363 16.860 1.00 98.56 200 ASN A CA 1
ATOM 1578 C C . ASN A 1 200 ? -8.398 -3.140 17.079 1.00 98.56 200 ASN A C 1
ATOM 1580 O O . ASN A 1 200 ? -8.195 -2.071 16.502 1.00 98.56 200 ASN A O 1
ATOM 1584 N N . LEU A 1 201 ? -9.384 -3.324 17.952 1.00 98.50 201 LEU A N 1
ATOM 1585 C CA . LEU A 1 201 ? -10.151 -2.257 18.565 1.00 98.50 201 LEU A CA 1
ATOM 1586 C C . LEU A 1 201 ? -9.569 -1.912 19.940 1.00 98.50 201 LEU A C 1
ATOM 1588 O O . LEU A 1 201 ? -9.343 -2.797 20.767 1.00 98.50 201 LEU A O 1
ATOM 1592 N N . GLU A 1 202 ? -9.373 -0.623 20.191 1.00 98.38 202 GLU A N 1
ATOM 1593 C CA . GLU A 1 202 ? -8.869 -0.063 21.446 1.00 98.38 202 GLU A CA 1
ATOM 1594 C C . GLU A 1 202 ? -9.826 1.026 21.947 1.00 98.38 202 GLU A C 1
ATOM 1596 O O . GLU A 1 202 ? -10.432 1.740 21.152 1.00 98.38 202 GLU A O 1
ATOM 1601 N N . ILE A 1 203 ? -9.955 1.181 23.264 1.00 98.00 203 ILE A N 1
ATOM 1602 C CA . ILE A 1 203 ? -10.661 2.314 23.871 1.00 98.00 203 ILE A CA 1
ATOM 1603 C C . ILE A 1 203 ? -9.645 3.213 24.572 1.00 98.00 203 ILE A C 1
ATOM 1605 O O . ILE A 1 203 ? -8.736 2.720 25.240 1.00 98.00 203 ILE A O 1
ATOM 1609 N N . ASN A 1 204 ? -9.760 4.527 24.390 1.00 97.62 204 ASN A N 1
ATOM 1610 C CA . ASN A 1 204 ? -8.761 5.484 24.879 1.00 97.62 204 ASN A CA 1
ATOM 1611 C C . ASN A 1 204 ? -8.668 5.590 26.410 1.00 97.62 204 ASN A C 1
ATOM 1613 O O . ASN A 1 204 ? -7.632 6.015 26.916 1.00 97.62 204 ASN A O 1
ATOM 1617 N N . ASP A 1 205 ? -9.726 5.227 27.133 1.00 97.12 205 ASP A N 1
ATOM 1618 C CA . ASP A 1 205 ? -9.774 5.251 28.594 1.00 97.12 205 ASP A CA 1
ATOM 1619 C C . ASP A 1 205 ? -10.143 3.868 29.137 1.00 97.12 205 ASP A C 1
ATOM 1621 O O . ASP A 1 205 ? -11.300 3.564 29.426 1.00 97.12 205 ASP A O 1
ATOM 1625 N N . THR A 1 206 ? -9.124 3.021 29.285 1.00 96.50 206 THR A N 1
ATOM 1626 C CA . THR A 1 206 ? -9.277 1.658 29.810 1.00 96.50 206 THR A CA 1
ATOM 1627 C C . THR A 1 206 ? -9.563 1.607 31.314 1.00 96.50 206 THR A C 1
ATOM 1629 O O . THR A 1 206 ? -9.734 0.520 31.862 1.00 96.50 206 THR A O 1
ATOM 1632 N N . TYR A 1 207 ? -9.536 2.748 32.015 1.00 96.00 207 TYR A N 1
ATOM 1633 C CA . TYR A 1 207 ? -9.872 2.821 33.438 1.00 96.00 207 TYR A CA 1
ATOM 1634 C C . TYR A 1 207 ? -11.380 2.983 33.636 1.00 96.00 207 TYR A C 1
ATOM 1636 O O . TYR A 1 207 ? -11.946 2.374 34.541 1.00 96.00 207 TYR A O 1
ATOM 1644 N N . ASN A 1 208 ? -12.024 3.780 32.780 1.00 96.44 208 ASN A N 1
ATOM 1645 C CA . ASN A 1 208 ? -13.456 4.060 32.858 1.00 96.44 208 ASN A CA 1
ATOM 1646 C C . ASN A 1 208 ? -14.308 3.218 31.902 1.00 96.44 208 ASN A C 1
ATOM 1648 O O . ASN A 1 208 ? -15.518 3.132 32.110 1.00 96.44 208 ASN A O 1
ATOM 1652 N N . ALA A 1 209 ? -13.712 2.600 30.880 1.00 96.56 209 ALA A N 1
ATOM 1653 C CA . ALA A 1 209 ? -14.425 1.767 29.922 1.00 96.56 209 ALA A CA 1
ATOM 1654 C C . ALA A 1 209 ? -13.587 0.577 29.428 1.00 96.56 209 ALA A C 1
ATOM 1656 O O . ALA A 1 209 ? -12.359 0.585 29.447 1.00 96.56 209 ALA A O 1
ATOM 1657 N N . VAL A 1 210 ? -14.262 -0.467 28.959 1.00 97.06 210 VAL A N 1
ATOM 1658 C CA . VAL A 1 210 ? -13.664 -1.687 28.418 1.00 97.06 210 VAL A CA 1
ATOM 1659 C C . VAL A 1 210 ? -14.505 -2.224 27.265 1.00 97.06 210 VAL A C 1
ATOM 1661 O O . VAL A 1 210 ? -15.729 -2.075 27.226 1.00 97.06 210 VAL A O 1
ATOM 1664 N N . LEU A 1 211 ? -13.833 -2.873 26.319 1.00 97.06 211 LEU A N 1
ATOM 1665 C CA . LEU A 1 211 ? -14.472 -3.578 25.216 1.00 97.06 211 LEU A CA 1
ATOM 1666 C C . LEU A 1 211 ? -14.633 -5.054 25.583 1.00 97.06 211 LEU A C 1
ATOM 1668 O O . LEU A 1 211 ? -13.661 -5.708 25.960 1.00 97.06 211 LEU A O 1
ATOM 1672 N N . VAL A 1 212 ? -15.847 -5.585 25.448 1.00 97.06 212 VAL A N 1
ATOM 1673 C CA . VAL A 1 212 ? -16.155 -6.999 25.710 1.00 97.06 212 VAL A CA 1
ATOM 1674 C C . VAL A 1 212 ? -16.589 -7.674 24.410 1.00 97.06 212 VAL A C 1
ATOM 1676 O O . VAL A 1 212 ? -17.534 -7.238 23.751 1.00 97.06 212 VAL A O 1
ATOM 1679 N N . GLY A 1 213 ? -15.900 -8.754 24.035 1.00 95.81 213 GLY A N 1
ATOM 1680 C CA . GLY A 1 213 ? -16.151 -9.514 22.807 1.00 95.81 213 GLY A CA 1
ATOM 1681 C C . GLY A 1 213 ? -14.913 -9.638 21.917 1.00 95.81 213 GLY A C 1
ATOM 1682 O O . GLY A 1 213 ? -13.781 -9.590 22.396 1.00 95.81 213 GLY A O 1
ATOM 1683 N N . GLN A 1 214 ? -15.128 -9.825 20.613 1.00 96.69 214 GLN A N 1
ATOM 1684 C CA . GLN A 1 214 ? -14.050 -9.955 19.631 1.00 96.69 214 GLN A CA 1
ATOM 1685 C C . GLN A 1 214 ? -13.480 -8.578 19.269 1.00 96.69 214 GLN A C 1
ATOM 1687 O O . GLN A 1 214 ? -14.054 -7.865 18.455 1.00 96.69 214 GLN A O 1
ATOM 1692 N N . THR A 1 215 ? -12.334 -8.215 19.841 1.00 97.81 215 THR A N 1
ATOM 1693 C CA . THR A 1 215 ? -11.654 -6.938 19.558 1.00 97.81 215 THR A CA 1
ATOM 1694 C C . THR A 1 215 ? -10.626 -7.022 18.432 1.00 97.81 215 THR A C 1
ATOM 1696 O O . THR A 1 215 ? -10.139 -5.987 18.000 1.00 97.81 215 THR A O 1
ATOM 1699 N N . ASN A 1 216 ? -10.303 -8.218 17.933 1.00 98.12 216 ASN A N 1
ATOM 1700 C CA . ASN A 1 216 ? -9.378 -8.418 16.814 1.00 98.12 216 ASN A CA 1
ATOM 1701 C C . ASN A 1 216 ? -10.131 -8.911 15.577 1.00 98.12 216 ASN A C 1
ATOM 1703 O O . ASN A 1 216 ? -10.963 -9.817 15.674 1.00 98.12 216 ASN A O 1
ATOM 1707 N N . SER A 1 217 ? -9.824 -8.343 14.416 1.00 97.62 217 SER A N 1
ATOM 1708 C CA . SER A 1 217 ? -10.428 -8.727 13.138 1.00 97.62 217 SER A CA 1
ATOM 1709 C C . SER A 1 217 ? -9.456 -8.447 11.982 1.00 97.62 217 SER A C 1
ATOM 1711 O O . SER A 1 217 ? -8.281 -8.164 12.217 1.00 97.62 217 SER A O 1
ATOM 1713 N N . TYR A 1 218 ? -9.917 -8.577 10.741 1.00 97.12 218 TYR A N 1
ATOM 1714 C CA . TYR A 1 218 ? -9.130 -8.368 9.528 1.00 97.12 218 TYR A CA 1
ATOM 1715 C C . TYR A 1 218 ? -9.901 -7.562 8.483 1.00 97.12 218 TYR A C 1
ATOM 1717 O O . TYR A 1 218 ? -11.133 -7.501 8.502 1.00 97.12 218 TYR A O 1
ATOM 1725 N N . CYS A 1 219 ? -9.164 -6.922 7.581 1.00 96.75 219 CYS A N 1
ATOM 1726 C CA . CYS A 1 219 ? -9.727 -6.257 6.414 1.00 96.75 219 CYS A CA 1
ATOM 1727 C C . CYS A 1 219 ? -9.999 -7.273 5.297 1.00 96.75 219 CYS A C 1
ATOM 1729 O O . CYS A 1 219 ? -9.215 -8.198 5.084 1.00 96.75 219 CYS A O 1
ATOM 1731 N N . TRP A 1 220 ? -11.108 -7.091 4.587 1.00 95.12 220 TRP A N 1
ATOM 1732 C CA . TRP A 1 220 ? -11.577 -7.964 3.515 1.00 95.12 220 TRP A CA 1
ATOM 1733 C C . TRP A 1 220 ? -12.154 -7.118 2.380 1.00 95.12 220 TRP A C 1
ATOM 1735 O O . TRP A 1 220 ? -12.784 -6.093 2.645 1.00 95.12 220 TRP A O 1
ATOM 1745 N N . GLU A 1 221 ? -11.952 -7.538 1.128 1.00 93.81 221 GLU A N 1
ATOM 1746 C CA . GLU A 1 221 ? -12.336 -6.762 -0.064 1.00 93.81 221 GLU A CA 1
ATOM 1747 C C . GLU A 1 221 ? -11.781 -5.334 -0.031 1.00 93.81 221 GLU A C 1
ATOM 1749 O O . GLU A 1 221 ? -10.592 -5.145 -0.197 1.00 93.81 221 GLU A O 1
ATOM 1754 N N . ASP A 1 222 ? -12.593 -4.305 0.182 1.00 94.62 222 ASP A N 1
ATOM 1755 C CA . ASP A 1 222 ? -12.149 -2.911 0.219 1.00 94.62 222 ASP A CA 1
ATOM 1756 C C . ASP A 1 222 ? -12.400 -2.249 1.589 1.00 94.62 222 ASP A C 1
ATOM 1758 O O . ASP A 1 222 ? -12.463 -1.016 1.700 1.00 94.62 222 ASP A O 1
ATOM 1762 N N . LYS A 1 223 ? -12.598 -3.065 2.641 1.00 97.19 223 LYS A N 1
ATOM 1763 C CA . LYS A 1 223 ? -13.122 -2.620 3.944 1.00 97.19 223 LYS A CA 1
ATOM 1764 C C . LYS A 1 223 ? -12.456 -3.301 5.137 1.00 97.19 223 LYS A C 1
ATOM 1766 O O . LYS A 1 223 ? -12.198 -4.500 5.143 1.00 97.19 223 LYS A O 1
ATOM 1771 N N . CYS A 1 224 ? -12.309 -2.543 6.215 1.00 97.94 224 CYS A N 1
ATOM 1772 C CA . CYS A 1 224 ? -12.009 -3.034 7.555 1.00 97.94 224 CYS A CA 1
ATOM 1773 C C . CYS A 1 224 ? -13.248 -2.793 8.431 1.00 97.94 224 CYS A C 1
ATOM 1775 O O . CYS A 1 224 ? -13.533 -1.658 8.821 1.00 97.94 224 CYS A O 1
ATOM 1777 N N . THR A 1 225 ? -14.030 -3.846 8.676 1.00 97.56 225 THR A N 1
ATOM 1778 C CA . THR A 1 225 ? -15.344 -3.746 9.340 1.00 97.56 225 THR A CA 1
ATOM 1779 C C . THR A 1 225 ? -15.217 -3.918 10.845 1.00 97.56 225 THR A C 1
ATOM 1781 O O . THR A 1 225 ? -14.699 -4.933 11.305 1.00 97.56 225 THR A O 1
ATOM 1784 N N . PHE A 1 226 ? -15.731 -2.965 11.622 1.00 97.62 226 PHE A N 1
ATOM 1785 C CA . PHE A 1 226 ? -15.706 -3.042 13.080 1.00 97.62 226 PHE A CA 1
ATOM 1786 C C . PHE A 1 226 ? -16.487 -4.283 13.554 1.00 97.62 226 PHE A C 1
ATOM 1788 O O . PHE A 1 226 ? -17.662 -4.428 13.206 1.00 97.62 226 PHE A O 1
ATOM 1795 N N . PRO A 1 227 ? -15.874 -5.189 14.339 1.00 97.06 227 PRO A N 1
ATOM 1796 C CA . PRO A 1 227 ? -16.591 -6.325 14.907 1.00 97.06 227 PRO A CA 1
ATOM 1797 C C . PRO A 1 227 ? -17.646 -5.863 15.931 1.00 97.06 227 PRO A C 1
ATOM 1799 O O . PRO A 1 227 ? -17.451 -4.837 16.583 1.00 97.06 227 PRO A O 1
ATOM 1802 N N . PRO A 1 228 ? -18.737 -6.624 16.138 1.00 94.31 228 PRO A N 1
ATOM 1803 C CA . PRO A 1 228 ? -19.818 -6.260 17.056 1.00 94.31 228 PRO A CA 1
ATOM 1804 C C . PRO A 1 228 ? -19.398 -6.443 18.528 1.00 94.31 228 PRO A C 1
ATOM 1806 O O . PRO A 1 228 ? -19.775 -7.414 19.192 1.00 94.31 228 PRO A O 1
ATOM 1809 N N . VAL A 1 229 ? -18.594 -5.509 19.038 1.00 96.88 229 VAL A N 1
ATOM 1810 C CA . VAL A 1 229 ? -18.116 -5.466 20.427 1.00 96.88 229 VAL A CA 1
ATOM 1811 C C . VAL A 1 229 ? -19.094 -4.739 21.338 1.00 96.88 229 VAL A C 1
ATOM 1813 O O . VAL A 1 229 ? -19.741 -3.774 20.928 1.00 96.88 229 VAL A O 1
ATOM 1816 N N . LYS A 1 230 ? -19.187 -5.186 22.592 1.00 96.62 230 LYS A N 1
ATOM 1817 C CA . LYS A 1 230 ? -19.877 -4.443 23.647 1.00 96.62 230 LYS A CA 1
ATOM 1818 C C . LYS A 1 230 ? -18.953 -3.392 24.244 1.00 96.62 230 LYS A C 1
ATOM 1820 O O . LYS A 1 230 ? -17.766 -3.665 24.425 1.00 96.62 230 LYS A O 1
ATOM 1825 N N . VAL A 1 231 ? -19.506 -2.240 24.611 1.00 95.81 231 VAL A N 1
ATOM 1826 C CA . VAL A 1 231 ? -18.778 -1.199 25.348 1.00 95.81 231 VAL A CA 1
ATOM 1827 C C . VAL A 1 231 ? -19.347 -1.113 26.758 1.00 95.81 231 VAL A C 1
ATOM 1829 O O . VAL A 1 231 ? -20.507 -0.758 26.940 1.00 95.81 231 VAL A O 1
ATOM 1832 N N . VAL A 1 232 ? -18.541 -1.465 27.757 1.00 95.00 232 VAL A N 1
ATOM 1833 C CA . VAL A 1 232 ? -18.915 -1.423 29.177 1.00 95.00 232 VAL A CA 1
ATOM 1834 C C . VAL A 1 232 ? -18.098 -0.328 29.839 1.00 95.00 232 VAL A C 1
ATOM 1836 O O . VAL A 1 232 ? -16.876 -0.381 29.814 1.00 95.00 232 VAL A O 1
ATOM 1839 N N . GLY A 1 233 ? -18.740 0.669 30.431 1.00 93.94 233 GLY A N 1
ATOM 1840 C CA . GLY A 1 233 ? -18.035 1.756 31.100 1.00 93.94 233 GLY A CA 1
ATOM 1841 C C . GLY A 1 233 ? -18.944 2.728 31.832 1.00 93.94 233 GLY A C 1
ATOM 1842 O O . GLY A 1 233 ? -20.167 2.577 31.824 1.00 93.94 233 GLY A O 1
ATOM 1843 N N . ASN A 1 234 ? -18.320 3.717 32.465 1.00 94.62 234 ASN A N 1
ATOM 1844 C CA . ASN A 1 234 ? -19.003 4.846 33.092 1.00 94.62 234 ASN A CA 1
ATOM 1845 C C . ASN A 1 234 ? -19.616 5.764 32.013 1.00 94.62 234 ASN A C 1
ATOM 1847 O O . ASN A 1 234 ? -19.091 5.814 30.896 1.00 94.62 234 ASN A O 1
ATOM 1851 N N . PRO A 1 235 ? -20.671 6.540 32.318 1.00 95.31 235 PRO A N 1
ATOM 1852 C CA . PRO A 1 235 ? -21.215 7.519 31.385 1.00 95.31 235 PRO A CA 1
ATOM 1853 C C . PRO A 1 235 ? -20.153 8.526 30.937 1.00 95.31 235 PRO A C 1
ATOM 1855 O O . PRO A 1 235 ? -19.380 9.031 31.752 1.00 95.31 235 PRO A O 1
ATOM 1858 N N . GLY A 1 236 ? -20.101 8.817 29.640 1.00 95.69 236 GLY A N 1
ATOM 1859 C CA . GLY A 1 236 ? -19.066 9.671 29.068 1.00 95.69 236 GLY A CA 1
ATOM 1860 C C . GLY A 1 236 ? -18.843 9.451 27.577 1.00 95.69 236 GLY A C 1
ATOM 1861 O O . GLY A 1 236 ? -19.421 8.555 26.963 1.00 95.69 236 GLY A O 1
ATOM 1862 N N . ILE A 1 237 ? -17.985 10.291 26.999 1.00 96.81 237 ILE A N 1
ATOM 1863 C CA . ILE A 1 237 ? -17.581 10.208 25.594 1.00 96.81 237 ILE A CA 1
ATOM 1864 C C . ILE A 1 237 ? -16.180 9.606 25.523 1.00 96.81 237 ILE A C 1
ATOM 1866 O O . ILE A 1 237 ? -15.237 10.145 26.101 1.00 96.81 237 ILE A O 1
ATOM 1870 N N . TYR A 1 238 ? -16.054 8.520 24.771 1.00 97.12 238 TYR A N 1
ATOM 1871 C CA . TYR A 1 238 ? -14.826 7.756 24.590 1.00 97.12 238 TYR A CA 1
ATOM 1872 C C . TYR A 1 238 ? -14.447 7.696 23.112 1.00 97.12 238 TYR A C 1
ATOM 1874 O O . TYR A 1 238 ? -15.313 7.750 22.237 1.00 97.12 238 TYR A O 1
ATOM 1882 N N . ASN A 1 239 ? -13.155 7.532 22.834 1.00 97.44 239 ASN A N 1
ATOM 1883 C CA . ASN A 1 239 ? -12.670 7.211 21.495 1.00 97.44 239 ASN A CA 1
ATOM 1884 C C . ASN A 1 239 ? -12.510 5.698 21.387 1.00 97.44 239 ASN A C 1
ATOM 1886 O O . ASN A 1 239 ? -11.696 5.105 22.100 1.00 97.44 239 ASN A O 1
ATOM 1890 N N . LEU A 1 240 ? -13.265 5.098 20.474 1.00 97.69 240 LEU A N 1
ATOM 1891 C CA . LEU A 1 240 ? -13.062 3.733 20.019 1.00 97.69 240 LEU A CA 1
ATOM 1892 C C . LEU A 1 240 ? -12.184 3.777 18.768 1.00 97.69 240 LEU A C 1
ATOM 1894 O O . LEU A 1 240 ? -12.585 4.292 17.726 1.00 97.69 240 LEU A O 1
ATOM 1898 N N . ARG A 1 241 ? -10.973 3.249 18.889 1.00 98.19 241 ARG A N 1
ATOM 1899 C CA . ARG A 1 241 ? -9.950 3.243 17.851 1.00 98.19 241 ARG A CA 1
ATOM 1900 C C . ARG A 1 241 ? -9.913 1.895 17.158 1.00 98.19 241 ARG A C 1
ATOM 1902 O O . ARG A 1 241 ? -9.748 0.883 17.825 1.00 98.19 241 ARG A O 1
ATOM 1909 N N . LEU A 1 242 ? -9.979 1.883 15.833 1.00 98.44 242 LEU A N 1
ATOM 1910 C CA . LEU A 1 242 ? -9.531 0.755 15.020 1.00 98.44 242 LEU A CA 1
ATOM 1911 C C . LEU A 1 242 ? -8.088 1.016 14.604 1.00 98.44 242 LEU A C 1
ATOM 1913 O O . LEU A 1 242 ? -7.812 2.070 14.037 1.00 98.44 242 LEU A O 1
ATOM 1917 N N . LYS A 1 243 ? -7.174 0.077 14.859 1.00 98.56 243 LYS A N 1
ATOM 1918 C CA . LYS A 1 243 ? -5.752 0.206 14.522 1.00 98.56 243 LYS A CA 1
ATOM 1919 C C . LYS A 1 243 ? -5.225 -1.051 13.839 1.00 98.56 243 LYS A C 1
ATOM 1921 O O . LYS A 1 243 ? -5.376 -2.158 14.345 1.00 98.56 243 LYS A O 1
ATOM 1926 N N . ILE A 1 244 ? -4.592 -0.883 12.682 1.00 98.50 244 ILE A N 1
ATOM 1927 C CA . ILE A 1 244 ? -3.948 -1.979 11.953 1.00 98.50 244 ILE A CA 1
ATOM 1928 C C . ILE A 1 244 ? -2.698 -2.436 12.716 1.00 98.50 244 ILE A C 1
ATOM 1930 O O . ILE A 1 244 ? -1.818 -1.628 13.013 1.00 98.50 244 ILE A O 1
ATOM 1934 N N . ASN A 1 245 ? -2.597 -3.738 12.983 1.00 96.81 245 ASN A N 1
ATOM 1935 C CA . ASN A 1 245 ? -1.459 -4.349 13.679 1.00 96.81 245 ASN A CA 1
ATOM 1936 C C . ASN A 1 245 ? -0.513 -5.091 12.737 1.00 96.81 245 ASN A C 1
ATOM 1938 O O . ASN A 1 245 ? 0.683 -5.185 13.003 1.00 96.81 245 ASN A O 1
ATOM 1942 N N . THR A 1 246 ? -1.042 -5.621 11.639 1.00 97.00 246 THR A N 1
ATOM 1943 C CA . THR A 1 246 ? -0.272 -6.333 10.614 1.00 97.00 246 THR A CA 1
ATOM 1944 C C . THR A 1 246 ? -0.675 -5.790 9.255 1.00 97.00 246 THR A C 1
ATOM 1946 O O . THR A 1 246 ? -1.867 -5.625 9.026 1.00 97.00 246 THR A O 1
ATOM 1949 N N . PHE A 1 247 ? 0.275 -5.567 8.354 1.00 96.75 247 PHE A N 1
ATOM 1950 C CA . PHE A 1 247 ? 0.047 -4.832 7.101 1.00 96.75 247 PHE A CA 1
ATOM 1951 C C . PHE A 1 247 ? -0.119 -5.734 5.873 1.00 96.75 247 PHE A C 1
ATOM 1953 O O . PHE A 1 247 ? -0.302 -5.242 4.761 1.00 96.75 247 PHE A O 1
ATOM 1960 N N . GLY A 1 248 ? -0.094 -7.052 6.073 1.00 94.38 248 GLY A N 1
ATOM 1961 C CA . GLY A 1 248 ? -0.141 -8.026 4.993 1.00 94.38 248 GLY A CA 1
ATOM 1962 C C . GLY A 1 248 ? 1.022 -7.836 4.016 1.00 94.38 248 GLY A C 1
ATOM 1963 O O . GLY A 1 248 ? 2.182 -7.752 4.416 1.00 94.38 248 GLY A O 1
ATOM 1964 N N . GLN A 1 249 ? 0.677 -7.698 2.737 1.00 92.31 249 GLN A N 1
ATOM 1965 C CA . GLN A 1 249 ? 1.594 -7.410 1.626 1.00 92.31 249 GLN A CA 1
ATOM 1966 C C . GLN A 1 249 ? 2.127 -5.964 1.579 1.00 92.31 249 GLN A C 1
ATOM 1968 O O . GLN A 1 249 ? 3.010 -5.659 0.780 1.00 92.31 249 GLN A O 1
ATOM 1973 N N . PHE A 1 250 ? 1.596 -5.064 2.410 1.00 95.75 250 PHE A N 1
ATOM 1974 C CA . PHE A 1 250 ? 1.979 -3.655 2.422 1.00 95.75 250 PHE A CA 1
ATOM 1975 C C . PHE A 1 250 ? 3.031 -3.352 3.490 1.00 95.75 250 PHE A C 1
ATOM 1977 O O . PHE A 1 250 ? 3.198 -4.077 4.473 1.00 95.75 250 PHE A O 1
ATOM 1984 N N . LEU A 1 251 ? 3.725 -2.231 3.319 1.00 95.44 251 LEU A N 1
ATOM 1985 C CA . LEU A 1 251 ? 4.643 -1.706 4.321 1.00 95.44 251 LEU A CA 1
ATOM 1986 C C . LEU A 1 251 ? 3.876 -0.929 5.397 1.00 95.44 251 LEU A C 1
ATOM 1988 O O . LEU A 1 251 ? 2.791 -0.396 5.154 1.00 95.44 251 LEU A O 1
ATOM 1992 N N . LEU A 1 252 ? 4.463 -0.861 6.595 1.00 96.38 252 LEU A N 1
ATOM 1993 C CA . LEU A 1 252 ? 3.966 -0.049 7.709 1.00 96.38 252 LEU A CA 1
ATOM 1994 C C . LEU A 1 252 ? 3.798 1.415 7.274 1.00 96.38 252 LEU A C 1
ATOM 1996 O O . LEU A 1 252 ? 4.688 1.982 6.643 1.00 96.38 252 LEU A O 1
ATOM 2000 N N . PHE A 1 253 ? 2.688 2.029 7.682 1.00 97.00 253 PHE A N 1
ATOM 2001 C CA . PHE A 1 253 ? 2.393 3.442 7.455 1.00 97.00 253 PHE A CA 1
ATOM 2002 C C . PHE A 1 253 ? 1.824 4.106 8.716 1.00 97.00 253 PHE A C 1
ATOM 2004 O O . PHE A 1 253 ? 1.228 3.440 9.561 1.00 97.00 253 PHE A O 1
ATOM 2011 N N . ASP A 1 254 ? 2.017 5.419 8.857 1.00 95.75 254 ASP A N 1
ATOM 2012 C CA . ASP A 1 254 ? 1.808 6.116 10.136 1.00 95.75 254 ASP A CA 1
ATOM 2013 C C . ASP A 1 254 ? 0.333 6.303 10.516 1.00 95.75 254 ASP A C 1
ATOM 2015 O O . ASP A 1 254 ? -0.036 6.169 11.684 1.00 95.75 254 ASP A O 1
ATOM 2019 N N . LYS A 1 255 ? -0.542 6.619 9.552 1.00 97.62 255 LYS A N 1
ATOM 2020 C CA . LYS A 1 255 ? -1.980 6.831 9.812 1.00 97.62 255 LYS A CA 1
ATOM 2021 C C . LYS A 1 255 ? -2.759 5.524 9.683 1.00 97.62 255 LYS A C 1
ATOM 2023 O O . LYS A 1 255 ? -3.787 5.454 9.014 1.00 97.62 255 LYS A O 1
ATOM 2028 N N . ASN A 1 256 ? -2.256 4.486 10.342 1.00 98.06 256 ASN A N 1
ATOM 2029 C CA . ASN A 1 256 ? -2.808 3.133 10.348 1.00 98.06 256 ASN A CA 1
ATOM 2030 C C . ASN A 1 256 ? -3.949 2.924 11.359 1.00 98.06 256 ASN A C 1
ATOM 2032 O O . ASN A 1 256 ? -4.217 1.793 11.768 1.00 98.06 256 ASN A O 1
ATOM 2036 N N . TYR A 1 257 ? -4.615 3.996 11.783 1.00 98.38 257 TYR A N 1
ATOM 2037 C CA . TYR A 1 257 ? -5.743 3.927 12.700 1.00 98.38 257 TYR A CA 1
ATOM 2038 C C . TYR A 1 257 ? -6.843 4.915 12.325 1.00 98.38 257 TYR A C 1
ATOM 2040 O O . TYR A 1 257 ? -6.612 5.886 11.603 1.00 98.38 257 TYR A O 1
ATOM 2048 N N . VAL A 1 258 ? -8.038 4.674 12.856 1.00 97.75 258 VAL A N 1
ATOM 2049 C CA . VAL A 1 258 ? -9.142 5.625 12.819 1.00 97.75 258 VAL A CA 1
ATOM 2050 C C . VAL A 1 258 ? -9.942 5.579 14.114 1.00 97.75 258 VAL A C 1
ATOM 2052 O O . VAL A 1 258 ? -10.107 4.515 14.709 1.00 97.75 258 VAL A O 1
ATOM 2055 N N . ASP A 1 259 ? -10.425 6.740 14.544 1.00 97.06 259 ASP A N 1
ATOM 2056 C CA . ASP A 1 259 ? -11.166 6.915 15.790 1.00 97.06 259 ASP A CA 1
ATOM 2057 C C . ASP A 1 259 ? -12.644 7.196 15.495 1.00 97.06 259 ASP A C 1
ATOM 2059 O O . ASP A 1 259 ? -12.962 8.007 14.625 1.00 97.06 259 ASP A O 1
ATOM 2063 N N . ILE A 1 260 ? -13.542 6.559 16.249 1.00 96.31 260 ILE A N 1
ATOM 2064 C CA . ILE A 1 260 ? -14.964 6.913 16.322 1.00 96.31 260 ILE A CA 1
ATOM 2065 C C . ILE A 1 260 ? -15.337 7.296 17.752 1.00 96.31 260 ILE A C 1
ATOM 2067 O O . ILE A 1 260 ? -14.843 6.714 18.720 1.00 96.31 260 ILE A O 1
ATOM 2071 N N . LEU A 1 261 ? -16.231 8.274 17.887 1.00 96.38 261 LEU A N 1
ATOM 2072 C CA . LEU A 1 261 ? -16.744 8.699 19.186 1.00 96.38 261 LEU A CA 1
ATOM 2073 C C . LEU A 1 261 ? -17.873 7.770 19.636 1.00 96.38 261 LEU A C 1
ATOM 2075 O O . LEU A 1 261 ? -18.837 7.545 18.899 1.00 96.38 261 LEU A O 1
ATOM 2079 N N . VAL A 1 262 ? -17.769 7.283 20.869 1.00 96.25 262 VAL A N 1
ATOM 2080 C CA . VAL A 1 262 ? -18.786 6.473 21.545 1.00 96.25 262 VAL A CA 1
ATOM 2081 C C . VAL A 1 262 ? -19.274 7.227 22.770 1.00 96.25 262 VAL A C 1
ATOM 2083 O O . VAL A 1 262 ? -18.482 7.564 23.645 1.00 96.25 262 VAL A O 1
ATOM 2086 N N . ASN A 1 263 ? -20.577 7.491 22.839 1.00 96.44 263 ASN A N 1
ATOM 2087 C CA . ASN A 1 263 ? -21.199 8.142 23.987 1.00 96.44 263 ASN A CA 1
ATOM 2088 C C . ASN A 1 263 ? -21.969 7.115 24.824 1.00 96.44 263 ASN A C 1
ATOM 2090 O O . ASN A 1 263 ? -23.041 6.665 24.403 1.00 96.44 263 ASN A O 1
ATOM 2094 N N . ILE A 1 264 ? -21.427 6.781 25.998 1.00 95.44 264 ILE A N 1
ATOM 2095 C CA . ILE A 1 264 ? -22.081 5.925 26.988 1.00 95.44 264 ILE A CA 1
ATOM 2096 C C . ILE A 1 264 ? -23.021 6.788 27.832 1.00 95.44 264 ILE A C 1
ATOM 2098 O O . ILE A 1 264 ? -22.594 7.762 28.454 1.00 95.44 264 ILE A O 1
ATOM 2102 N N . LYS A 1 265 ? -24.304 6.431 27.861 1.00 94.62 265 LYS A N 1
ATOM 2103 C CA . LYS A 1 265 ? -25.326 7.107 28.665 1.00 94.62 265 LYS A CA 1
ATOM 2104 C C . LYS A 1 265 ? -25.407 6.562 30.085 1.00 94.62 265 LYS A C 1
ATOM 2106 O O . LYS A 1 265 ? -25.112 5.401 30.334 1.00 94.62 265 LYS A O 1
ATOM 2111 N N . GLU A 1 266 ? -25.897 7.416 30.976 1.00 91.75 266 GLU A N 1
ATOM 2112 C CA . GLU A 1 266 ? -26.328 7.046 32.325 1.00 91.75 266 GLU A CA 1
ATOM 2113 C C . GLU A 1 266 ? -27.533 6.094 32.276 1.00 91.75 266 GLU A C 1
ATOM 2115 O O . GLU A 1 266 ? -28.458 6.281 31.473 1.00 91.75 266 GLU A O 1
ATOM 2120 N N . CYS A 1 267 ? -27.523 5.055 33.116 1.00 84.81 267 CYS A N 1
ATOM 2121 C CA . CYS A 1 267 ? -28.592 4.065 33.168 1.00 84.81 267 CYS A CA 1
ATOM 2122 C C . CYS A 1 267 ? -29.747 4.522 34.073 1.00 84.81 267 CYS A C 1
ATOM 2124 O O . CYS A 1 267 ? -29.580 4.781 35.257 1.00 84.81 267 CYS A O 1
ATOM 2126 N N . ASN A 1 268 ? -30.980 4.481 33.557 1.00 80.62 268 ASN A N 1
ATOM 2127 C CA . ASN A 1 268 ? -32.189 4.829 34.326 1.00 80.62 268 ASN A CA 1
ATOM 2128 C C . ASN A 1 268 ? -32.794 3.665 35.151 1.00 80.62 268 ASN A C 1
ATOM 2130 O O . ASN A 1 268 ? -33.903 3.803 35.666 1.00 80.62 268 ASN A O 1
ATOM 2134 N N . THR A 1 269 ? -32.158 2.487 35.229 1.00 71.38 269 THR A N 1
ATOM 2135 C CA . THR A 1 269 ? -32.831 1.235 35.656 1.00 71.38 269 THR A CA 1
ATOM 2136 C C . THR A 1 269 ? -32.240 0.571 36.906 1.00 71.38 269 THR A C 1
ATOM 2138 O O . THR A 1 269 ? -31.159 0.903 37.371 1.00 71.38 269 THR A O 1
ATOM 2141 N N . SER A 1 270 ? -32.959 -0.420 37.444 1.00 64.25 270 SER A N 1
ATOM 2142 C CA . SER A 1 270 ? -32.668 -1.188 38.668 1.00 64.25 270 SER A CA 1
ATOM 2143 C C . SER A 1 270 ? -31.408 -2.069 38.642 1.00 64.25 270 SER A C 1
ATOM 2145 O O . SER A 1 270 ? -31.133 -2.750 39.627 1.00 64.25 270 SER A O 1
ATOM 2147 N N . TYR A 1 271 ? -30.645 -2.075 37.548 1.00 63.75 271 TYR A N 1
ATOM 2148 C CA . TYR A 1 271 ? -29.412 -2.859 37.411 1.00 63.75 271 TYR A CA 1
ATOM 2149 C C . TYR A 1 271 ? -28.149 -2.083 37.785 1.00 63.75 271 TYR A C 1
ATOM 2151 O O . TYR A 1 271 ? -27.063 -2.566 37.494 1.00 63.75 271 TYR A O 1
ATOM 2159 N N . LEU A 1 272 ? -28.260 -0.912 38.420 1.00 71.94 272 LEU A N 1
ATOM 2160 C CA . LEU A 1 272 ? -27.116 -0.129 38.896 1.00 71.94 272 LEU A CA 1
ATOM 2161 C C . LEU A 1 272 ? -26.177 -0.961 39.784 1.00 71.94 272 LEU A C 1
ATOM 2163 O O . LEU A 1 272 ? -26.609 -1.773 40.604 1.00 71.94 272 LEU A O 1
ATOM 2167 N N . SER A 1 273 ? -24.878 -0.693 39.667 1.00 74.88 273 SER A N 1
ATOM 2168 C CA . SER A 1 273 ? -23.810 -1.278 40.483 1.00 74.88 273 SER A CA 1
ATOM 2169 C C . SER A 1 273 ? -23.558 -2.786 40.301 1.00 74.88 273 SER A C 1
ATOM 2171 O O . SER A 1 273 ? -22.907 -3.396 41.159 1.00 74.88 273 SER A O 1
ATOM 2173 N N . GLN A 1 274 ? -24.019 -3.395 39.204 1.00 76.88 274 GLN A N 1
ATOM 2174 C CA . GLN A 1 274 ? -23.770 -4.807 38.889 1.00 76.88 274 GLN A CA 1
ATOM 2175 C C . GLN A 1 274 ? -22.631 -4.956 37.873 1.00 76.88 274 GLN A C 1
ATOM 2177 O O . GLN A 1 274 ? -22.550 -4.204 36.908 1.00 76.88 274 GLN A O 1
ATOM 2182 N N . ASP A 1 275 ? -21.755 -5.939 38.080 1.00 83.5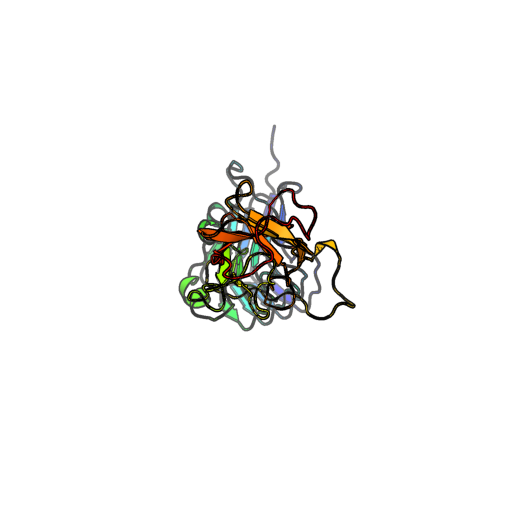0 275 ASP A N 1
ATOM 2183 C CA . ASP A 1 275 ? -20.710 -6.323 37.121 1.00 83.50 275 ASP A CA 1
ATOM 2184 C C . ASP A 1 275 ? -21.127 -7.625 36.426 1.00 83.50 275 ASP A C 1
ATOM 2186 O O . ASP A 1 275 ? -20.748 -8.723 36.831 1.00 83.50 275 ASP A O 1
ATOM 2190 N N . ILE A 1 276 ? -22.002 -7.498 35.427 1.00 82.94 276 ILE A N 1
ATOM 2191 C CA . ILE A 1 276 ? -22.588 -8.645 34.713 1.00 82.94 276 ILE A CA 1
ATOM 2192 C C . ILE A 1 276 ? -21.545 -9.325 33.814 1.00 82.94 276 ILE A C 1
ATOM 2194 O O . ILE A 1 276 ? -21.578 -10.538 33.626 1.00 82.94 276 ILE A O 1
ATOM 2198 N N . GLU A 1 277 ? -20.603 -8.548 33.282 1.00 84.69 277 GLU A N 1
ATOM 2199 C CA . GLU A 1 277 ? -19.602 -9.008 32.313 1.00 84.69 277 GLU A CA 1
ATOM 2200 C C . GLU A 1 277 ? -18.273 -9.421 32.986 1.00 84.69 277 GLU A C 1
ATOM 2202 O O . GLU A 1 277 ? -17.330 -9.808 32.298 1.00 84.69 277 GLU A O 1
ATOM 2207 N N . ASN A 1 278 ? -18.190 -9.362 34.325 1.00 86.31 278 ASN A N 1
ATOM 2208 C CA . ASN A 1 278 ? -17.000 -9.674 35.131 1.00 86.31 278 ASN A CA 1
ATOM 2209 C C . ASN A 1 278 ? -15.753 -8.872 34.706 1.00 86.31 278 ASN A C 1
ATOM 2211 O O . ASN A 1 278 ? -14.639 -9.391 34.593 1.00 86.31 278 ASN A O 1
ATOM 2215 N N . THR A 1 279 ? -15.959 -7.586 34.435 1.00 84.69 279 THR A N 1
ATOM 2216 C CA . THR A 1 279 ? -14.937 -6.658 33.934 1.00 84.69 279 THR A CA 1
ATOM 2217 C C . THR A 1 279 ? -14.325 -5.782 35.022 1.00 84.69 279 THR A C 1
ATOM 2219 O O . THR A 1 279 ? -13.406 -5.013 34.745 1.00 84.69 279 THR A O 1
ATOM 2222 N N . LYS A 1 280 ? -14.813 -5.895 36.265 1.00 87.12 280 LYS A N 1
ATOM 2223 C CA . LYS A 1 280 ? -14.571 -4.984 37.398 1.00 87.12 280 LYS A CA 1
ATOM 2224 C C . LYS A 1 280 ? -15.211 -3.602 37.240 1.00 87.12 280 LYS A C 1
ATOM 2226 O O . LYS A 1 280 ? -15.170 -2.821 38.192 1.00 87.12 280 LYS A O 1
ATOM 2231 N N . LEU A 1 281 ? -15.822 -3.308 36.092 1.00 83.12 281 LEU A N 1
ATOM 2232 C CA . LEU A 1 281 ? -16.654 -2.130 35.883 1.00 83.12 281 LEU A CA 1
ATOM 2233 C C . LEU A 1 281 ? -18.102 -2.494 36.190 1.00 83.12 281 LEU A C 1
ATOM 2235 O O . LEU A 1 281 ? -18.623 -3.512 35.741 1.00 83.12 281 LEU A O 1
ATOM 2239 N N . LYS A 1 282 ? -18.743 -1.659 37.001 1.00 76.44 282 LYS A N 1
ATOM 2240 C CA . LYS A 1 282 ? -20.154 -1.811 37.337 1.00 76.44 282 LYS A CA 1
ATOM 2241 C C . LYS A 1 282 ? -20.996 -0.975 36.382 1.00 76.44 282 LYS A C 1
ATOM 2243 O O . LYS A 1 282 ? -20.533 0.052 35.902 1.00 76.44 282 LYS A O 1
ATOM 2248 N N . SER A 1 283 ? -22.228 -1.394 36.142 1.00 67.50 283 SER A N 1
ATOM 2249 C CA . SER A 1 283 ? -23.245 -0.577 35.481 1.00 67.50 283 SER A CA 1
ATOM 2250 C C . SER A 1 283 ? -23.524 0.707 36.274 1.00 67.50 283 SER A C 1
ATOM 2252 O O . SER A 1 283 ? -23.741 0.663 37.491 1.00 67.50 283 SER A O 1
ATOM 2254 N N . TRP A 1 284 ? -23.545 1.835 35.567 1.00 61.97 284 TRP A N 1
ATOM 2255 C CA . TRP A 1 284 ? -23.891 3.168 36.064 1.00 61.97 284 TRP A CA 1
ATOM 2256 C C . TRP A 1 284 ? -24.893 3.818 35.115 1.00 61.97 284 TRP A C 1
ATOM 2258 O O . TRP A 1 284 ? -24.812 3.557 33.894 1.00 61.97 284 TRP A O 1
#